Protein AF-V5SII0-F1 (afdb_monomer)

Radius of gyration: 30.41 Å; Cα contacts (8 Å, |Δi|>4): 209; chains: 1; bounding box: 88×40×72 Å

Nearest PDB structures (foldseek):
  6zqd-assembly1_UN  TM=1.583E-01  e=2.013E+00  Saccharomyces cerevisiae S288C

Solvent-accessible surface area (backbone atoms only — not comparable to full-atom values): 14325 Å² total; per-residue (Å²): 113,70,70,56,49,47,65,71,51,47,49,57,52,50,51,52,52,53,49,52,54,49,53,51,52,36,46,76,72,73,40,60,66,68,58,57,49,51,56,50,59,75,71,45,93,47,74,66,55,56,51,53,52,51,52,53,52,52,49,52,50,51,51,51,51,49,54,55,42,67,74,36,65,72,57,39,51,71,78,67,51,70,80,70,80,90,80,76,94,77,82,88,88,75,73,79,48,74,75,31,45,53,49,58,51,47,48,70,78,32,84,66,35,87,44,88,68,42,44,58,51,48,48,50,52,57,38,50,36,25,38,72,58,71,36,64,42,25,22,30,71,68,56,99,69,67,76,46,50,42,104,81,70,48,71,55,78,71,77,64,41,78,56,60,33,74,53,42,75,53,40,40,75,58,60,31,61,71,50,88,48,76,70,37,66,74,41,57,37,35,49,47,51,92,88,66,83,62,78,37,29,19,81,45,18,24,24,48,60,44,61,74,70,54,87,64,79,84,46,78,81,79,66,92,63,92,66,62,75,71,47,68,54,55,66,64,70,70,77,117

Mean predicted aligned error: 18.76 Å

Secondary structure (DSSP, 8-state):
-HHHHIIIIIHHHHHHHHHHHHHHHHHHTT--HHHHHHHHHHH--SHHHHHHHHHHHHHHHHHHHHHHHHT-HHHHHHHS------------S-SSS--EEHHHHHHHH-TTTTSTTHHHHHHHHHHHHHHTTSS-EEEEEP-TT---B-TTS-B--PPPEEPPTTGGGSEEE--GGG---TTGGGS-SEEE-TTS-PPPEEEEEE-HHHHHHS--TTS------TTTTTTTTTTTSS--

Structure (mmCIF, N/CA/C/O backbone):
data_AF-V5SII0-F1
#
_entry.id   AF-V5SII0-F1
#
loop_
_atom_site.group_PDB
_atom_site.id
_atom_site.type_symbol
_atom_site.label_atom_id
_atom_site.label_alt_id
_atom_site.label_comp_id
_atom_site.label_asym_id
_atom_site.label_entity_id
_atom_site.label_seq_id
_atom_site.pdbx_PDB_ins_code
_atom_site.Cartn_x
_atom_site.Cartn_y
_atom_site.Cartn_z
_atom_site.occupancy
_atom_site.B_iso_or_equiv
_atom_site.auth_seq_id
_atom_site.auth_comp_id
_atom_site.auth_asym_id
_atom_site.auth_atom_id
_atom_site.pdbx_PDB_model_num
ATOM 1 N N . MET A 1 1 ? 5.786 -13.891 -28.045 1.00 47.75 1 MET A N 1
ATOM 2 C CA . MET A 1 1 ? 6.028 -13.014 -29.216 1.00 47.75 1 MET A CA 1
ATOM 3 C C . MET A 1 1 ? 6.965 -11.839 -28.921 1.00 47.75 1 MET A C 1
ATOM 5 O O . MET A 1 1 ? 7.842 -11.590 -29.733 1.00 47.75 1 MET A O 1
ATOM 9 N N . LEU A 1 2 ? 6.878 -11.178 -27.757 1.00 44.62 2 LEU A N 1
ATOM 10 C CA . LEU A 1 2 ? 7.735 -10.028 -27.400 1.00 44.62 2 LEU A CA 1
ATOM 11 C C . LEU A 1 2 ? 9.254 -10.312 -27.453 1.00 44.62 2 LEU A C 1
ATOM 13 O O . LEU A 1 2 ? 10.026 -9.495 -27.942 1.00 44.62 2 LEU A O 1
ATOM 17 N N . LYS A 1 3 ? 9.685 -11.503 -27.018 1.00 40.97 3 LYS A N 1
ATOM 18 C CA . LYS A 1 3 ? 11.103 -11.911 -27.022 1.00 40.97 3 LYS A CA 1
ATOM 19 C C . LYS A 1 3 ? 11.687 -12.034 -28.440 1.00 40.97 3 LYS A C 1
ATOM 21 O O . LYS A 1 3 ? 12.828 -11.662 -28.671 1.00 40.97 3 LYS A O 1
ATOM 26 N N . VAL A 1 4 ? 10.865 -12.473 -29.398 1.00 48.03 4 VAL A N 1
ATOM 27 C CA . VAL A 1 4 ? 11.243 -12.611 -30.815 1.00 48.03 4 VAL A CA 1
ATOM 28 C C . VAL A 1 4 ? 11.365 -11.233 -31.475 1.00 48.03 4 VAL A C 1
ATOM 30 O O . VAL A 1 4 ? 12.311 -10.991 -32.212 1.00 48.03 4 VAL A O 1
ATOM 33 N N . ALA A 1 5 ? 10.474 -10.291 -31.154 1.00 46.47 5 ALA A N 1
ATOM 34 C CA . ALA A 1 5 ? 10.563 -8.923 -31.670 1.00 46.47 5 ALA A CA 1
ATOM 35 C C . ALA A 1 5 ? 11.832 -8.194 -31.183 1.00 46.47 5 ALA A C 1
ATOM 37 O O . ALA A 1 5 ? 12.512 -7.532 -31.965 1.00 46.47 5 ALA A O 1
ATOM 38 N N . VAL A 1 6 ? 12.201 -8.361 -29.909 1.00 50.53 6 VAL A N 1
ATOM 39 C CA . VAL A 1 6 ? 13.422 -7.755 -29.348 1.00 50.53 6 VAL A CA 1
ATOM 40 C C . VAL A 1 6 ? 14.686 -8.359 -29.969 1.00 50.53 6 VAL A C 1
ATOM 42 O O . VAL A 1 6 ? 15.606 -7.625 -30.328 1.0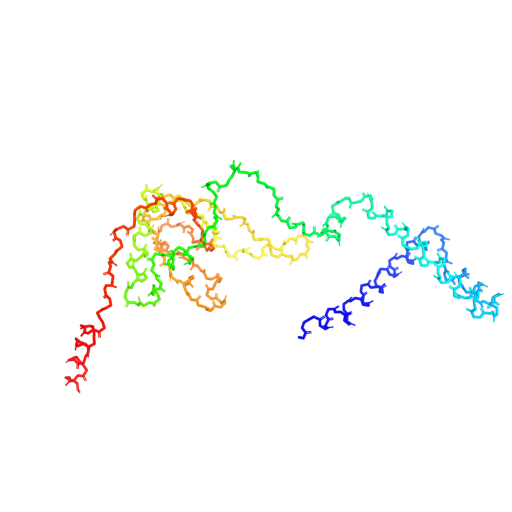0 50.53 6 VAL A O 1
ATOM 45 N N . ASP A 1 7 ? 14.734 -9.681 -30.140 1.00 46.44 7 ASP A N 1
ATOM 46 C CA . ASP A 1 7 ? 15.939 -10.344 -30.640 1.00 46.44 7 ASP A CA 1
ATOM 47 C C . ASP A 1 7 ? 16.164 -10.154 -32.147 1.00 46.44 7 ASP A C 1
ATOM 49 O O . ASP A 1 7 ? 17.312 -9.998 -32.562 1.00 46.44 7 ASP A O 1
ATOM 53 N N . TYR A 1 8 ? 15.099 -10.113 -32.956 1.00 48.34 8 TYR A N 1
ATOM 54 C CA . TYR A 1 8 ? 15.218 -10.059 -34.419 1.00 48.34 8 TYR A CA 1
ATOM 55 C C . TYR A 1 8 ? 15.075 -8.659 -35.023 1.00 48.34 8 TYR A C 1
ATOM 57 O O . TYR A 1 8 ? 15.553 -8.442 -36.132 1.00 48.34 8 TYR A O 1
ATOM 65 N N . VAL A 1 9 ? 14.455 -7.704 -34.321 1.00 52.91 9 VAL A N 1
ATOM 66 C CA . VAL A 1 9 ? 14.240 -6.343 -34.849 1.00 52.91 9 VAL A CA 1
ATOM 67 C C . VAL A 1 9 ? 15.091 -5.324 -34.102 1.00 52.91 9 VAL A C 1
ATOM 69 O O . VAL A 1 9 ? 15.776 -4.515 -34.721 1.00 52.91 9 VAL A O 1
ATOM 72 N N . LEU A 1 10 ? 15.121 -5.380 -32.770 1.00 51.16 10 LEU A N 1
ATOM 73 C CA . LEU A 1 10 ? 15.761 -4.327 -31.980 1.00 51.16 10 LEU A CA 1
ATOM 74 C C . LEU A 1 10 ? 17.295 -4.410 -32.006 1.00 51.16 10 LEU A C 1
ATOM 76 O O . LEU A 1 10 ? 17.970 -3.396 -32.171 1.00 51.16 10 LEU A O 1
ATOM 80 N N . LYS A 1 11 ? 17.861 -5.616 -31.893 1.00 50.69 11 LYS A N 1
ATOM 81 C CA . LYS A 1 11 ? 19.319 -5.837 -31.932 1.00 50.69 11 LYS A CA 1
ATOM 82 C C . LYS A 1 11 ? 20.000 -5.353 -33.224 1.00 50.69 11 LYS A C 1
ATOM 84 O O . LYS A 1 11 ? 21.002 -4.646 -33.104 1.00 50.69 11 LYS A O 1
ATOM 89 N N . PRO A 1 12 ? 19.506 -5.668 -34.438 1.00 55.41 12 PRO A N 1
ATOM 90 C CA . PRO A 1 12 ? 20.131 -5.166 -35.661 1.00 55.41 12 PRO A CA 1
ATOM 91 C C . PRO A 1 12 ? 19.989 -3.647 -35.811 1.00 55.41 12 PRO A C 1
ATOM 93 O O . PRO A 1 12 ? 20.943 -3.001 -36.234 1.00 55.41 12 PRO A O 1
ATOM 96 N N . ILE A 1 13 ? 18.863 -3.055 -35.389 1.00 59.84 13 ILE A N 1
ATOM 97 C CA . ILE A 1 13 ? 18.676 -1.594 -35.402 1.00 59.84 13 ILE A CA 1
ATOM 98 C C . ILE A 1 13 ? 19.699 -0.907 -34.491 1.00 59.84 13 ILE A C 1
ATOM 100 O O . ILE A 1 13 ? 20.352 0.049 -34.906 1.00 59.84 13 ILE A O 1
ATOM 104 N N . ILE A 1 14 ? 19.905 -1.430 -33.278 1.00 63.31 14 ILE A N 1
ATOM 105 C CA . ILE A 1 14 ? 20.935 -0.923 -32.361 1.00 63.31 14 ILE A CA 1
ATOM 106 C C . ILE A 1 14 ? 22.328 -1.056 -32.992 1.00 63.31 14 ILE A C 1
ATOM 108 O O . ILE A 1 14 ? 23.114 -0.112 -32.931 1.00 63.31 14 ILE A O 1
ATOM 112 N N . GLY A 1 15 ? 22.626 -2.182 -33.648 1.00 64.00 15 GLY A N 1
ATOM 113 C CA . GLY A 1 15 ? 23.892 -2.386 -34.358 1.00 64.00 15 GLY A CA 1
ATOM 114 C C . GLY A 1 15 ? 24.141 -1.351 -35.461 1.00 64.00 15 GLY A C 1
ATOM 115 O O . GLY A 1 15 ? 25.237 -0.798 -35.546 1.00 64.00 15 GLY A O 1
ATOM 116 N N . VAL A 1 16 ? 23.116 -1.028 -36.255 1.00 66.31 16 VAL A N 1
ATOM 117 C CA . VAL A 1 16 ? 23.193 0.003 -37.304 1.00 66.31 16 VAL A CA 1
ATOM 118 C C . VAL A 1 16 ? 23.424 1.387 -36.699 1.00 66.31 16 VAL A C 1
ATOM 120 O O . VAL A 1 16 ? 24.302 2.110 -37.163 1.00 66.31 16 VAL A O 1
ATOM 123 N N . ILE A 1 17 ? 22.695 1.746 -35.639 1.00 65.31 17 ILE A N 1
ATOM 124 C CA . ILE A 1 17 ? 22.842 3.047 -34.969 1.00 65.31 17 ILE A CA 1
ATOM 125 C C . ILE A 1 17 ? 24.254 3.201 -34.393 1.00 65.31 17 ILE A C 1
ATOM 127 O O . ILE A 1 17 ? 24.907 4.219 -34.619 1.00 65.31 17 ILE A O 1
ATOM 131 N N . VAL A 1 18 ? 24.763 2.176 -33.704 1.00 70.88 18 VAL A N 1
ATOM 132 C CA . VAL A 1 18 ? 26.126 2.181 -33.151 1.00 70.88 18 VAL A CA 1
ATOM 133 C C . VAL A 1 18 ? 27.172 2.281 -34.266 1.00 70.88 18 VAL A C 1
ATOM 135 O O . VAL A 1 18 ? 28.115 3.061 -34.141 1.00 70.88 18 VAL A O 1
ATOM 138 N N . GLY A 1 19 ? 26.987 1.558 -35.375 1.00 68.19 19 GLY A N 1
ATOM 139 C CA . GLY A 1 19 ? 27.867 1.637 -36.542 1.00 68.19 19 GLY A CA 1
ATOM 140 C C . GLY A 1 19 ? 27.898 3.032 -37.174 1.00 68.19 19 GLY A C 1
ATOM 141 O O . GLY A 1 19 ? 28.972 3.550 -37.466 1.00 68.19 19 GLY A O 1
ATOM 142 N N . GLN A 1 20 ? 26.741 3.683 -37.318 1.00 69.25 20 GLN A N 1
ATOM 143 C CA . GLN A 1 20 ? 26.648 5.044 -37.860 1.00 69.25 20 GLN A CA 1
ATOM 144 C C . GLN A 1 20 ? 27.299 6.082 -36.937 1.00 69.25 20 GLN A C 1
ATOM 146 O O . GLN A 1 20 ? 28.034 6.949 -37.409 1.00 69.25 20 GLN A O 1
ATOM 151 N N . ILE A 1 21 ? 27.095 5.969 -35.620 1.00 70.38 21 ILE A N 1
ATOM 152 C CA . ILE A 1 21 ? 27.747 6.842 -34.632 1.00 70.38 21 ILE A CA 1
ATOM 153 C C . ILE A 1 21 ? 29.269 6.664 -34.681 1.00 70.38 21 ILE A C 1
ATOM 155 O O . ILE A 1 21 ? 30.007 7.647 -34.648 1.00 70.38 21 ILE A O 1
ATOM 159 N N . PHE A 1 22 ? 29.749 5.424 -34.802 1.00 74.81 22 PHE A N 1
ATOM 160 C CA . PHE A 1 22 ? 31.175 5.140 -34.930 1.00 74.81 22 PHE A CA 1
ATOM 161 C C . PHE A 1 22 ? 31.773 5.773 -36.194 1.00 74.81 22 PHE A C 1
ATOM 163 O O . PHE A 1 22 ? 32.758 6.503 -36.097 1.00 74.81 22 PHE A O 1
ATOM 170 N N . LEU A 1 23 ? 31.143 5.583 -37.359 1.00 69.81 23 LEU A N 1
ATOM 171 C CA . LEU A 1 23 ? 31.593 6.197 -38.614 1.00 69.81 23 LEU A CA 1
ATOM 172 C C . LEU A 1 23 ? 31.598 7.730 -38.535 1.00 69.81 23 LEU A C 1
ATOM 174 O O . LEU A 1 23 ? 32.548 8.371 -38.985 1.00 69.81 23 LEU A O 1
ATOM 178 N N . ALA A 1 24 ? 30.582 8.329 -37.909 1.00 69.00 24 ALA A N 1
ATOM 179 C CA . ALA A 1 24 ? 30.525 9.772 -37.691 1.00 69.00 24 ALA A CA 1
ATOM 180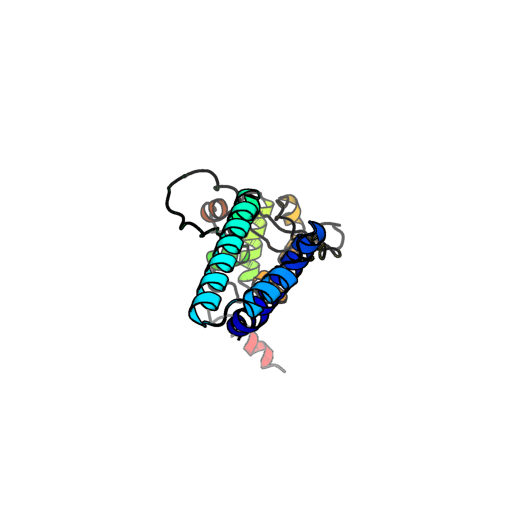 C C . ALA A 1 24 ? 31.680 10.275 -36.804 1.00 69.00 24 ALA A C 1
ATOM 182 O O . ALA A 1 24 ? 32.290 11.302 -37.108 1.00 69.00 24 ALA A O 1
ATOM 183 N N . LEU A 1 25 ? 32.030 9.535 -35.746 1.00 68.50 25 LEU A N 1
ATOM 184 C CA . LEU A 1 25 ? 33.166 9.854 -34.874 1.00 68.50 25 LEU A CA 1
ATOM 185 C C . LEU A 1 25 ? 34.511 9.735 -35.599 1.00 68.50 25 LEU A C 1
ATOM 187 O O . LEU A 1 25 ? 35.375 10.597 -35.419 1.00 68.50 25 LEU A O 1
ATOM 191 N N . CYS A 1 26 ? 34.687 8.709 -36.436 1.00 69.88 26 CYS A N 1
ATOM 192 C CA . CYS A 1 26 ? 35.882 8.555 -37.267 1.00 69.88 26 CYS A CA 1
ATOM 193 C C . CYS A 1 26 ? 36.043 9.750 -38.215 1.00 69.88 26 CYS A C 1
ATOM 195 O O . CYS A 1 26 ? 37.094 10.396 -38.212 1.00 69.88 26 CYS A O 1
ATOM 197 N N . ARG A 1 27 ? 34.971 10.115 -38.933 1.00 72.00 27 ARG A N 1
ATOM 198 C CA . ARG A 1 27 ? 34.963 11.260 -39.858 1.00 72.00 27 ARG A CA 1
ATOM 199 C C . ARG A 1 27 ? 35.258 12.577 -39.148 1.00 72.00 27 ARG A C 1
ATOM 201 O O . ARG A 1 27 ? 36.033 13.380 -39.659 1.00 72.00 27 ARG A O 1
ATOM 208 N N . TRP A 1 28 ? 34.703 12.784 -37.953 1.00 71.19 28 TRP A N 1
ATOM 209 C CA . TRP A 1 28 ? 34.974 13.979 -37.146 1.00 71.19 28 TRP A CA 1
ATOM 210 C C . TRP A 1 28 ? 36.450 14.103 -36.738 1.00 71.19 28 TRP A C 1
ATOM 212 O O . TRP A 1 28 ? 36.982 15.207 -36.648 1.00 71.19 28 TRP A O 1
ATOM 222 N N . LYS A 1 29 ? 37.144 12.976 -36.543 1.00 72.88 29 LYS A N 1
ATOM 223 C CA . LYS A 1 29 ? 38.592 12.930 -36.287 1.00 72.88 29 LYS A CA 1
ATOM 224 C C . LYS A 1 29 ? 39.448 12.980 -37.559 1.00 72.88 29 LYS A C 1
ATOM 226 O O . LYS A 1 29 ? 40.662 12.830 -37.465 1.00 72.88 29 LYS A O 1
ATOM 231 N N . GLY A 1 30 ? 38.835 13.200 -38.723 1.00 74.12 30 GLY A N 1
ATOM 232 C CA . GLY A 1 30 ? 39.513 13.241 -40.019 1.00 74.12 30 GLY A CA 1
ATOM 233 C C . GLY A 1 30 ? 39.902 11.865 -40.562 1.00 74.12 30 GLY A C 1
ATOM 234 O O . GLY A 1 30 ? 40.613 11.789 -41.559 1.00 74.12 30 GLY A O 1
ATOM 235 N N . TRP A 1 31 ? 39.448 10.777 -39.933 1.00 66.50 31 TRP A N 1
ATOM 236 C CA . TRP A 1 31 ? 39.717 9.414 -40.377 1.00 66.50 31 TRP A CA 1
ATOM 237 C C . TRP A 1 31 ? 38.542 8.894 -41.212 1.00 66.50 31 TRP A C 1
ATOM 239 O O . TRP A 1 31 ? 37.402 8.894 -40.751 1.00 66.50 31 TRP A O 1
ATOM 249 N N . GLN A 1 32 ? 38.812 8.461 -42.445 1.00 75.56 32 GLN A N 1
ATOM 250 C CA . GLN A 1 32 ? 37.802 7.960 -43.386 1.00 75.56 32 GLN A CA 1
ATOM 251 C C . GLN A 1 32 ? 37.949 6.439 -43.552 1.00 75.56 32 GLN A C 1
ATOM 253 O O . GLN A 1 32 ? 38.606 5.979 -44.490 1.00 75.56 32 GLN A O 1
ATOM 258 N N . PRO A 1 33 ? 37.397 5.637 -42.623 1.00 65.12 33 PRO A N 1
ATOM 259 C CA . PRO A 1 33 ? 37.570 4.186 -42.626 1.00 65.12 33 PRO A CA 1
ATOM 260 C C . PRO A 1 33 ? 37.015 3.530 -43.895 1.00 65.12 33 PRO A C 1
ATOM 262 O O . PRO A 1 33 ? 37.504 2.476 -44.287 1.00 65.12 33 PRO A O 1
ATOM 265 N N . GLU A 1 34 ? 36.047 4.151 -44.574 1.00 65.31 34 GLU A N 1
ATOM 266 C CA . GLU A 1 34 ? 35.481 3.646 -45.827 1.00 65.31 34 GLU A CA 1
ATOM 267 C C . GLU A 1 34 ? 36.476 3.717 -46.992 1.00 65.31 34 GLU A C 1
ATOM 269 O O . GLU A 1 34 ? 36.499 2.813 -47.825 1.00 65.31 34 GLU A O 1
ATOM 274 N N . GLN A 1 35 ? 37.327 4.749 -47.034 1.00 67.88 35 GLN A N 1
ATOM 275 C CA . GLN A 1 35 ? 38.377 4.868 -48.051 1.00 67.88 35 GLN A CA 1
ATOM 276 C C . GLN A 1 35 ? 39.481 3.838 -47.819 1.00 67.88 35 GLN A C 1
ATOM 278 O O . GLN A 1 35 ? 39.854 3.126 -48.744 1.00 67.88 35 GLN A O 1
ATOM 283 N N . VAL A 1 36 ? 39.923 3.691 -46.567 1.00 65.31 36 VAL A N 1
ATOM 284 C CA . VAL A 1 36 ? 40.934 2.695 -46.177 1.00 65.31 36 VAL A CA 1
ATOM 285 C C . VAL A 1 36 ? 40.435 1.273 -46.445 1.00 65.31 36 VAL A C 1
ATOM 287 O O . VAL A 1 36 ? 41.181 0.438 -46.948 1.00 65.31 36 VAL A O 1
ATOM 290 N N . LEU A 1 37 ? 39.162 0.991 -46.151 1.00 63.34 37 LEU A N 1
ATOM 291 C CA . LEU A 1 37 ? 38.555 -0.311 -46.419 1.00 63.34 37 LEU A CA 1
ATOM 292 C C . LEU A 1 37 ? 38.389 -0.564 -47.923 1.00 63.34 37 LEU A C 1
ATOM 294 O O . LEU A 1 37 ? 38.647 -1.675 -48.376 1.00 63.34 37 LEU A O 1
ATOM 298 N N . GLY A 1 38 ? 37.993 0.450 -48.699 1.00 65.00 38 GLY A N 1
ATOM 299 C CA . GLY A 1 38 ? 37.899 0.360 -50.158 1.00 65.00 38 GLY A CA 1
ATOM 300 C C . GLY A 1 38 ? 39.254 0.093 -50.818 1.00 65.00 38 GLY A C 1
ATOM 301 O O . GLY A 1 38 ? 39.358 -0.770 -51.685 1.00 65.00 38 GLY A O 1
ATOM 302 N N . GLU A 1 39 ? 40.305 0.764 -50.353 1.00 66.12 39 GLU A N 1
ATOM 303 C CA . GLU A 1 39 ? 41.674 0.591 -50.843 1.00 66.12 39 GLU A CA 1
ATOM 304 C C . GLU A 1 39 ? 42.253 -0.785 -50.455 1.00 66.12 39 GLU A C 1
ATOM 306 O O . GLU A 1 39 ? 42.884 -1.450 -51.280 1.00 66.12 39 GLU A O 1
ATOM 311 N N . LEU A 1 40 ? 41.949 -1.289 -49.248 1.00 59.59 40 LEU A N 1
ATOM 312 C CA . LEU A 1 40 ? 42.303 -2.654 -48.828 1.00 59.59 40 LEU A CA 1
ATOM 313 C C . LEU A 1 40 ? 41.543 -3.745 -49.599 1.00 59.59 40 LEU A C 1
ATOM 315 O O . LEU A 1 40 ? 42.116 -4.786 -49.923 1.00 59.59 40 LEU A O 1
ATOM 319 N N . LEU A 1 41 ? 40.257 -3.538 -49.891 1.00 60.94 41 LEU A N 1
ATOM 320 C CA . LEU A 1 41 ? 39.445 -4.495 -50.653 1.00 60.94 41 LEU A CA 1
ATOM 321 C C . LEU A 1 41 ? 39.885 -4.577 -52.118 1.00 60.94 41 LEU A C 1
ATOM 323 O O . LEU A 1 41 ? 39.823 -5.648 -52.711 1.00 60.94 41 LEU A O 1
ATOM 327 N N . MET A 1 42 ? 40.364 -3.473 -52.696 1.00 66.44 42 MET A N 1
ATOM 328 C CA . MET A 1 42 ? 40.898 -3.469 -54.061 1.00 66.44 42 MET A CA 1
ATOM 329 C C . MET A 1 42 ? 42.311 -4.059 -54.170 1.00 66.44 42 MET A C 1
ATOM 331 O O . MET A 1 42 ? 42.705 -4.490 -55.251 1.00 66.44 42 MET A O 1
ATOM 335 N N . THR A 1 43 ? 43.070 -4.112 -53.072 1.00 66.56 43 THR A N 1
ATOM 336 C CA . THR A 1 43 ? 44.451 -4.630 -53.045 1.00 66.56 43 THR A CA 1
ATOM 337 C C . THR A 1 43 ? 44.576 -6.067 -52.528 1.00 66.56 43 THR A C 1
ATOM 339 O O . THR A 1 43 ? 45.633 -6.673 -52.697 1.00 66.56 43 THR A O 1
ATOM 342 N N . SER A 1 44 ? 43.520 -6.650 -51.945 1.00 57.81 44 SER A N 1
ATOM 343 C CA . SER A 1 44 ? 43.535 -8.018 -51.401 1.00 57.81 44 SER A CA 1
ATOM 344 C C . SER A 1 44 ? 42.649 -8.983 -52.213 1.00 57.81 44 SER A C 1
ATOM 346 O O . SER A 1 44 ? 41.435 -9.021 -52.033 1.00 57.81 44 SER A O 1
ATOM 348 N N . PRO A 1 45 ? 43.224 -9.805 -53.114 1.00 57.75 45 PRO A N 1
ATOM 349 C CA . PRO A 1 45 ? 42.436 -10.684 -53.981 1.00 57.75 45 PRO A CA 1
ATOM 350 C C . PRO A 1 45 ? 42.041 -12.022 -53.332 1.00 57.75 45 PRO A C 1
ATOM 352 O O . PRO A 1 45 ? 41.295 -12.785 -53.944 1.00 57.75 45 PRO A O 1
ATOM 355 N N . SER A 1 46 ? 42.531 -12.351 -52.127 1.00 68.56 46 SER A N 1
ATOM 356 C CA . SER A 1 46 ? 42.243 -13.640 -51.485 1.00 68.56 46 SER A CA 1
ATOM 357 C C . SER A 1 46 ? 41.151 -13.527 -50.403 1.00 68.56 46 SER A C 1
ATOM 359 O O . SER A 1 46 ? 41.229 -12.658 -49.530 1.00 68.56 46 SER A O 1
ATOM 361 N N . PRO A 1 47 ? 40.145 -14.425 -50.398 1.00 63.78 47 PRO A N 1
ATOM 362 C CA . PRO A 1 47 ? 39.087 -14.460 -49.378 1.00 63.78 47 PRO A CA 1
ATOM 363 C C . PRO A 1 47 ? 39.617 -14.543 -47.937 1.00 63.78 47 PRO A C 1
ATOM 365 O O . PRO A 1 47 ? 39.018 -14.000 -47.010 1.00 63.78 47 PRO A O 1
ATOM 368 N N . GLU A 1 48 ? 40.772 -15.183 -47.756 1.00 68.19 48 GLU A N 1
ATOM 369 C CA . GLU A 1 48 ? 41.451 -15.332 -46.467 1.00 68.19 48 GLU A CA 1
ATOM 370 C C . GLU A 1 48 ? 41.969 -13.991 -45.929 1.00 68.19 48 GLU A C 1
ATOM 372 O O . GLU A 1 48 ? 41.832 -13.708 -44.738 1.00 68.19 48 GLU A O 1
ATOM 377 N N . ALA A 1 49 ? 42.496 -13.120 -46.798 1.00 63.47 49 ALA A N 1
ATOM 378 C CA . ALA A 1 49 ? 42.967 -11.796 -46.399 1.00 63.47 49 ALA A CA 1
ATOM 379 C C . ALA A 1 49 ? 41.803 -10.908 -45.935 1.00 63.47 49 ALA A C 1
ATOM 381 O O . ALA A 1 49 ? 41.896 -10.264 -44.889 1.00 63.47 49 ALA A O 1
ATOM 382 N N . VAL A 1 50 ? 40.674 -10.942 -46.651 1.00 63.56 50 VAL A N 1
ATOM 383 C CA . VAL A 1 50 ? 39.447 -10.220 -46.271 1.00 63.56 50 VAL A CA 1
ATOM 384 C C . VAL A 1 50 ? 38.946 -10.675 -44.899 1.00 63.56 50 VAL A C 1
ATOM 386 O O . VAL A 1 50 ? 38.569 -9.850 -44.063 1.00 63.56 50 VAL A O 1
ATOM 389 N N . GLN A 1 51 ? 38.997 -11.980 -44.625 1.00 68.75 51 GLN A N 1
ATOM 390 C CA . GLN A 1 51 ? 38.588 -12.527 -43.337 1.00 68.75 51 GLN A CA 1
ATOM 391 C C . GLN A 1 51 ? 39.516 -12.077 -42.198 1.00 68.75 51 GLN A C 1
ATOM 393 O O . GLN A 1 51 ? 39.033 -11.690 -41.134 1.00 68.75 51 GLN A O 1
ATOM 398 N N . VAL A 1 52 ? 40.833 -12.052 -42.419 1.00 71.69 52 VAL A N 1
ATOM 399 C CA . VAL A 1 52 ? 41.809 -11.543 -41.437 1.00 71.69 52 VAL A CA 1
ATOM 400 C C . VAL A 1 52 ? 41.582 -10.058 -41.140 1.00 71.69 52 VAL A C 1
ATOM 402 O O . VAL A 1 52 ? 41.579 -9.659 -39.974 1.00 71.69 52 VAL A O 1
ATOM 405 N N . ILE A 1 53 ? 41.322 -9.244 -42.166 1.00 69.12 53 ILE A N 1
ATOM 406 C CA . ILE A 1 53 ? 41.018 -7.812 -42.012 1.00 69.12 53 ILE A CA 1
ATOM 407 C C . ILE A 1 53 ? 39.739 -7.619 -41.189 1.00 69.12 53 ILE A C 1
ATOM 409 O O . ILE A 1 53 ? 39.700 -6.790 -40.278 1.00 69.12 53 ILE A O 1
ATOM 413 N N . TYR A 1 54 ? 38.705 -8.419 -41.457 1.00 68.19 54 TYR A N 1
ATOM 414 C CA . TYR A 1 54 ? 37.453 -8.370 -40.706 1.00 68.19 54 TYR A CA 1
ATOM 415 C C . TYR A 1 54 ? 37.649 -8.714 -39.221 1.00 68.19 54 TYR A C 1
ATOM 417 O O . TYR A 1 54 ? 37.129 -8.016 -38.344 1.00 68.19 54 TYR A O 1
ATOM 425 N N . TRP A 1 55 ? 38.442 -9.748 -38.920 1.00 71.94 55 TRP A N 1
ATOM 426 C CA . TRP A 1 55 ? 38.798 -10.104 -37.544 1.00 71.94 55 TRP A CA 1
ATOM 427 C C . TRP A 1 55 ? 39.592 -8.995 -36.849 1.00 71.94 55 TRP A C 1
ATOM 429 O O . TRP A 1 55 ? 39.291 -8.662 -35.702 1.00 71.94 55 TRP A O 1
ATOM 439 N N . ALA A 1 56 ? 40.553 -8.380 -37.543 1.00 72.31 56 ALA A N 1
ATOM 440 C CA . ALA A 1 56 ? 41.351 -7.281 -37.004 1.00 72.31 56 ALA A CA 1
ATOM 441 C C . ALA A 1 56 ? 40.487 -6.052 -36.664 1.00 72.31 56 ALA A C 1
ATOM 443 O O . ALA A 1 56 ? 40.604 -5.492 -35.572 1.00 72.31 56 ALA A O 1
ATOM 444 N N . LEU A 1 57 ? 39.563 -5.672 -37.553 1.00 72.12 57 LEU A N 1
ATOM 445 C CA . LEU A 1 57 ? 38.622 -4.571 -37.316 1.00 72.12 57 LEU A CA 1
ATOM 446 C C . LEU A 1 57 ? 37.645 -4.882 -36.175 1.00 72.12 57 LEU A C 1
ATOM 448 O O . LEU A 1 57 ? 37.389 -4.024 -35.329 1.00 72.12 57 LEU A O 1
ATOM 452 N N . SER A 1 58 ? 37.146 -6.117 -36.106 1.00 71.94 58 SER A N 1
ATOM 453 C CA . SER A 1 58 ? 36.259 -6.569 -35.027 1.00 71.94 58 SER A CA 1
ATOM 454 C C . SER A 1 58 ? 36.956 -6.530 -33.665 1.00 71.94 58 SER A C 1
ATOM 456 O O . SER A 1 58 ? 36.366 -6.092 -32.675 1.00 71.94 58 SER A O 1
ATOM 458 N N . LEU A 1 59 ? 38.232 -6.925 -33.613 1.00 75.06 59 LEU A N 1
ATOM 459 C CA . LEU A 1 59 ? 39.051 -6.856 -32.405 1.00 75.06 59 LEU A CA 1
ATOM 460 C C . LEU A 1 59 ? 39.268 -5.402 -31.963 1.00 75.06 59 LEU A C 1
ATOM 462 O O . LEU A 1 59 ? 39.064 -5.080 -30.794 1.00 75.06 59 LEU A O 1
ATOM 466 N N . LEU A 1 60 ? 39.626 -4.507 -32.890 1.00 73.75 60 LEU A N 1
ATOM 467 C CA . LEU A 1 60 ? 39.811 -3.082 -32.596 1.00 73.75 60 LEU A CA 1
ATOM 468 C C . LEU A 1 60 ? 38.523 -2.431 -32.074 1.00 73.75 60 LEU A C 1
ATOM 470 O O . LEU A 1 60 ? 38.563 -1.685 -31.094 1.00 73.75 60 LEU A O 1
ATOM 474 N N . MET A 1 61 ? 37.374 -2.771 -32.664 1.00 75.44 61 MET A N 1
ATOM 475 C CA . MET A 1 61 ? 36.060 -2.347 -32.176 1.00 75.44 61 MET A CA 1
ATOM 476 C C . MET A 1 61 ? 35.785 -2.857 -30.759 1.00 75.44 61 MET A C 1
ATOM 478 O O . MET A 1 61 ? 35.375 -2.080 -29.897 1.00 75.44 61 MET A O 1
ATOM 482 N N . ALA A 1 62 ? 36.056 -4.134 -30.483 1.00 73.25 62 ALA A N 1
ATOM 483 C CA . ALA A 1 62 ? 35.865 -4.713 -29.155 1.00 73.25 62 ALA A CA 1
ATOM 484 C C . ALA A 1 62 ? 36.739 -4.024 -28.092 1.00 73.25 62 ALA A C 1
ATOM 486 O O . ALA A 1 62 ? 36.252 -3.714 -27.002 1.00 73.25 62 ALA A O 1
ATOM 487 N N . ILE A 1 63 ? 38.000 -3.717 -28.419 1.00 75.06 63 ILE A N 1
ATOM 488 C CA . ILE A 1 63 ? 38.916 -2.976 -27.539 1.00 75.06 63 ILE A CA 1
ATOM 489 C C . ILE A 1 63 ? 38.405 -1.549 -27.304 1.00 75.06 63 ILE A C 1
ATOM 491 O O . ILE A 1 63 ? 38.392 -1.086 -26.162 1.00 75.06 63 ILE A O 1
ATOM 495 N N . GLY A 1 64 ? 37.935 -0.863 -28.350 1.00 74.00 64 GLY A N 1
ATOM 496 C CA . GLY A 1 64 ? 37.358 0.480 -28.247 1.00 74.00 64 GLY A CA 1
ATOM 497 C C . GLY A 1 64 ? 36.115 0.522 -27.355 1.00 74.00 64 GLY A C 1
ATOM 498 O O . GLY A 1 64 ? 36.024 1.361 -26.456 1.00 74.00 64 GLY A O 1
ATOM 499 N N . VAL A 1 65 ? 35.195 -0.431 -27.534 1.00 73.25 65 VAL A N 1
ATOM 500 C CA . VAL A 1 65 ? 34.003 -0.579 -26.684 1.00 73.25 65 VAL A CA 1
ATOM 501 C C . VAL A 1 65 ? 34.404 -0.888 -25.242 1.00 73.25 65 VAL A C 1
ATOM 503 O O . VAL A 1 65 ? 33.886 -0.266 -24.316 1.00 73.25 65 VAL A O 1
ATOM 506 N N . TRP A 1 66 ? 35.363 -1.789 -25.025 1.00 69.44 66 TRP A N 1
ATOM 507 C CA . TRP A 1 66 ? 35.855 -2.112 -23.685 1.00 69.44 66 TRP A CA 1
ATOM 508 C C . TRP A 1 66 ? 36.481 -0.899 -22.984 1.00 69.44 66 TRP A C 1
ATOM 510 O O . TRP A 1 66 ? 36.153 -0.617 -21.829 1.00 69.44 66 TRP A O 1
ATOM 520 N N . ALA A 1 67 ? 37.333 -0.141 -23.679 1.00 71.06 67 ALA A N 1
ATOM 521 C CA . ALA A 1 67 ? 37.950 1.075 -23.157 1.00 71.06 67 ALA A CA 1
ATOM 522 C C . ALA A 1 67 ? 36.896 2.147 -22.823 1.00 71.06 67 ALA A C 1
ATOM 524 O O . ALA A 1 67 ? 36.933 2.736 -21.739 1.00 71.06 67 ALA A O 1
ATOM 525 N N . PHE A 1 68 ? 35.904 2.340 -23.695 1.00 68.25 68 PHE A N 1
ATOM 526 C CA . PHE A 1 68 ? 34.794 3.267 -23.477 1.00 68.25 68 PHE A CA 1
ATOM 527 C C . PHE A 1 68 ? 33.949 2.880 -22.252 1.00 68.25 68 PHE A C 1
ATOM 529 O O . PHE A 1 68 ? 33.713 3.706 -21.368 1.00 68.25 68 PHE A O 1
ATOM 536 N N . LEU A 1 69 ? 33.582 1.601 -22.130 1.00 59.31 69 LEU A N 1
ATOM 537 C CA . LEU A 1 69 ? 32.828 1.078 -20.986 1.00 59.31 69 LEU A CA 1
ATOM 538 C C . LEU A 1 69 ? 33.626 1.102 -19.677 1.00 59.31 69 LEU A C 1
ATOM 540 O O . LEU A 1 69 ? 33.047 1.284 -18.605 1.00 59.31 69 LEU A O 1
ATOM 544 N N . SER A 1 70 ? 34.951 0.953 -19.737 1.00 65.31 70 SER A N 1
ATOM 545 C CA . SER A 1 70 ? 35.818 1.038 -18.555 1.00 65.31 70 SER A CA 1
ATOM 546 C C . SER A 1 70 ? 35.898 2.453 -17.970 1.00 65.31 70 SER A C 1
ATOM 548 O O . SER A 1 70 ? 36.106 2.610 -16.769 1.00 65.31 70 SER A O 1
ATOM 550 N N . ARG A 1 71 ? 35.671 3.484 -18.797 1.00 64.06 71 ARG A N 1
ATOM 551 C CA . ARG A 1 71 ? 35.718 4.897 -18.396 1.00 64.06 71 ARG A CA 1
ATOM 552 C C . ARG A 1 71 ? 34.390 5.417 -17.828 1.00 64.06 71 ARG A C 1
ATOM 554 O O . ARG A 1 71 ? 34.361 6.507 -17.267 1.00 64.06 71 ARG A O 1
ATOM 561 N N . TRP A 1 72 ? 33.316 4.627 -17.922 1.00 60.50 72 TRP A N 1
ATOM 562 C CA . TRP A 1 72 ? 31.972 4.955 -17.431 1.00 60.50 72 TRP A CA 1
ATOM 563 C C . TRP A 1 72 ? 31.439 3.836 -16.512 1.00 60.50 72 TRP A C 1
ATOM 565 O O . TRP A 1 72 ? 30.616 3.016 -16.931 1.00 60.50 72 TRP A O 1
ATOM 575 N N . PRO A 1 73 ? 31.863 3.781 -15.233 1.00 56.38 73 PRO A N 1
ATOM 576 C CA . PRO A 1 73 ? 31.578 2.653 -14.337 1.00 56.38 73 PRO A CA 1
ATOM 577 C C . PRO A 1 73 ? 30.078 2.407 -14.095 1.00 56.38 73 PRO A C 1
ATOM 579 O O . PRO A 1 73 ? 29.670 1.269 -13.872 1.00 56.38 73 PRO A O 1
ATOM 582 N N . LYS A 1 74 ? 29.237 3.445 -14.218 1.00 55.25 74 LYS A N 1
ATOM 583 C CA . LYS A 1 74 ? 27.771 3.337 -14.105 1.00 55.25 74 LYS A CA 1
ATOM 584 C C . LYS A 1 74 ? 27.133 2.567 -15.275 1.00 55.25 74 LYS A C 1
ATOM 586 O O . LYS A 1 74 ? 26.203 1.800 -15.053 1.00 55.25 74 LYS A O 1
ATOM 591 N N . ILE A 1 75 ? 27.663 2.705 -16.494 1.00 54.97 75 ILE A N 1
ATOM 592 C CA . ILE A 1 75 ? 27.173 1.999 -17.696 1.00 54.97 75 ILE A CA 1
ATOM 593 C C . ILE A 1 75 ? 27.605 0.525 -17.660 1.00 54.97 75 ILE A C 1
ATOM 595 O O . ILE A 1 75 ? 26.851 -0.362 -18.058 1.00 54.97 75 ILE A O 1
ATOM 599 N N . ARG A 1 76 ? 28.786 0.240 -17.096 1.00 49.19 76 ARG A N 1
ATOM 600 C CA . ARG A 1 76 ? 29.289 -1.126 -16.889 1.00 49.19 76 ARG A CA 1
ATOM 601 C C . ARG A 1 76 ? 28.414 -1.932 -15.916 1.00 49.19 76 ARG A C 1
ATOM 603 O O . ARG A 1 76 ? 28.185 -3.114 -16.155 1.00 49.19 76 ARG A O 1
ATOM 610 N N . LEU A 1 77 ? 27.877 -1.283 -14.875 1.00 52.78 77 LEU A N 1
ATOM 611 C CA . LEU A 1 77 ? 26.905 -1.880 -13.946 1.00 52.78 77 LEU A CA 1
ATOM 612 C C . LEU A 1 77 ? 25.549 -2.172 -14.609 1.00 52.78 77 LEU A C 1
ATOM 614 O O . LEU A 1 77 ? 24.894 -3.141 -14.240 1.00 52.78 77 LEU A O 1
ATOM 618 N N . TRP A 1 78 ? 25.144 -1.358 -15.587 1.00 52.81 78 TRP A N 1
ATOM 619 C CA . TRP A 1 78 ? 23.890 -1.532 -16.323 1.00 52.81 78 TRP A CA 1
ATOM 620 C C . TRP A 1 78 ? 23.982 -2.625 -17.407 1.00 52.81 78 TRP A C 1
ATOM 622 O O . TRP A 1 78 ? 23.065 -3.430 -17.529 1.00 52.81 78 TRP A O 1
ATOM 632 N N . LEU A 1 79 ? 25.100 -2.716 -18.145 1.00 51.81 79 LEU A N 1
ATOM 633 C CA . LEU A 1 79 ? 25.277 -3.687 -19.245 1.00 51.81 79 LEU A CA 1
ATOM 634 C C . LEU A 1 79 ? 25.776 -5.071 -18.806 1.00 51.81 79 LEU A C 1
ATOM 636 O O . LEU A 1 79 ? 25.396 -6.073 -19.404 1.00 51.81 79 LEU A O 1
ATOM 640 N N . PHE A 1 80 ? 26.634 -5.140 -17.785 1.00 52.38 80 PHE A N 1
ATOM 641 C CA . PHE A 1 80 ? 27.267 -6.387 -17.325 1.00 52.38 80 PHE A CA 1
ATOM 642 C C . PHE A 1 80 ? 26.973 -6.703 -15.860 1.00 52.38 80 PHE A C 1
ATOM 644 O O . PHE A 1 80 ? 27.613 -7.575 -15.270 1.00 52.38 80 PHE A O 1
ATOM 651 N N . GLY A 1 81 ? 26.004 -6.009 -15.261 1.00 43.00 81 GLY A N 1
ATOM 652 C CA . GLY A 1 81 ? 25.483 -6.339 -13.945 1.00 43.00 81 GLY A CA 1
ATOM 653 C C . GLY A 1 81 ? 24.784 -7.691 -13.972 1.00 43.00 81 GLY A C 1
ATOM 654 O O . GLY A 1 81 ? 23.560 -7.771 -14.036 1.00 43.00 81 GLY A O 1
ATOM 655 N N . THR A 1 82 ? 25.551 -8.777 -13.884 1.00 42.94 82 THR A N 1
ATOM 656 C CA . THR A 1 82 ? 25.025 -10.044 -13.392 1.00 42.94 82 THR A CA 1
ATOM 657 C C . THR A 1 82 ? 24.435 -9.741 -12.024 1.00 42.94 82 THR A C 1
ATOM 659 O O . THR A 1 82 ? 25.175 -9.376 -11.106 1.00 42.94 82 THR A O 1
ATOM 662 N N . LYS A 1 83 ? 23.109 -9.849 -11.885 1.00 45.47 83 LYS A N 1
ATOM 663 C CA . LYS A 1 83 ? 22.468 -9.930 -10.573 1.00 45.47 83 LYS A CA 1
ATOM 664 C C . LYS A 1 83 ? 23.186 -11.050 -9.821 1.00 45.47 83 LYS A C 1
ATOM 666 O O . LYS A 1 83 ? 22.974 -12.221 -10.128 1.00 45.47 83 LYS A O 1
ATOM 671 N N . LYS A 1 84 ? 24.096 -10.708 -8.905 1.00 41.41 84 LYS A N 1
ATOM 672 C CA . LYS A 1 84 ? 24.680 -11.700 -8.004 1.00 41.41 84 LYS A CA 1
ATOM 673 C C . LYS A 1 84 ? 23.513 -12.298 -7.214 1.00 41.41 84 LYS A C 1
ATOM 675 O O . LYS A 1 84 ? 22.721 -11.518 -6.680 1.00 41.41 84 LYS A O 1
ATOM 680 N N . PRO A 1 85 ? 23.376 -13.631 -7.139 1.00 43.53 85 PRO A N 1
ATOM 681 C CA . PRO A 1 85 ? 22.445 -14.228 -6.204 1.00 43.53 85 PRO A CA 1
ATOM 682 C C . PRO A 1 85 ? 22.881 -13.827 -4.793 1.00 43.53 85 PRO A C 1
ATOM 684 O O . PRO A 1 85 ? 24.046 -13.944 -4.412 1.00 43.53 85 PRO A O 1
ATOM 687 N N . THR A 1 86 ? 21.930 -13.263 -4.062 1.00 50.16 86 THR A N 1
ATOM 688 C CA . THR A 1 86 ? 22.043 -12.860 -2.668 1.00 50.16 86 THR A CA 1
ATOM 689 C C . THR A 1 86 ? 22.360 -14.079 -1.808 1.00 50.16 86 THR A C 1
ATOM 691 O O . THR A 1 86 ? 21.491 -14.909 -1.569 1.00 50.16 86 THR A O 1
ATOM 694 N N . SER A 1 87 ? 23.587 -14.184 -1.309 1.00 61.66 87 SER A N 1
ATOM 695 C CA . SER A 1 87 ? 23.905 -15.086 -0.201 1.00 61.66 87 SER A CA 1
ATOM 696 C C . SER A 1 87 ? 25.111 -14.558 0.573 1.00 61.66 87 SER A C 1
ATOM 698 O O . SER A 1 87 ? 26.262 -14.841 0.250 1.00 61.66 87 SER A O 1
ATOM 700 N N . GLY A 1 88 ? 24.816 -13.753 1.588 1.00 35.34 88 GLY A N 1
ATOM 701 C CA . GLY A 1 88 ? 25.733 -13.327 2.639 1.00 35.34 88 GLY A CA 1
ATOM 702 C C . GLY A 1 88 ? 24.899 -12.722 3.772 1.00 35.34 88 GLY A C 1
ATOM 703 O O . GLY A 1 88 ? 24.153 -11.778 3.502 1.00 35.34 88 GLY A O 1
ATOM 704 N N . PRO A 1 89 ? 24.934 -13.270 5.000 1.00 49.78 89 PRO A N 1
ATOM 705 C CA . PRO A 1 89 ? 24.053 -12.837 6.071 1.00 49.78 89 PRO A CA 1
ATOM 706 C C . PRO A 1 89 ? 24.607 -11.547 6.679 1.00 49.78 89 PRO A C 1
ATOM 708 O O . PRO A 1 89 ? 25.472 -11.572 7.546 1.00 49.78 89 PRO A O 1
ATOM 711 N N . ALA A 1 90 ? 24.098 -10.407 6.220 1.00 42.78 90 ALA A N 1
ATOM 712 C CA . ALA A 1 90 ? 24.162 -9.152 6.959 1.00 42.78 90 ALA A CA 1
ATOM 713 C C . ALA A 1 90 ? 22.762 -8.868 7.508 1.00 42.78 90 ALA A C 1
ATOM 715 O O . ALA A 1 90 ? 21.944 -8.145 6.946 1.00 42.78 90 ALA A O 1
ATOM 716 N N . GLN A 1 91 ? 22.498 -9.572 8.599 1.00 47.59 91 GLN A N 1
ATOM 717 C CA . GLN A 1 91 ? 21.420 -9.378 9.548 1.00 47.59 91 GLN A CA 1
ATOM 718 C C . GLN A 1 91 ? 21.442 -7.914 10.055 1.00 47.59 91 GLN A C 1
ATOM 720 O O . GLN A 1 91 ? 22.510 -7.405 10.391 1.00 47.59 91 GLN A O 1
ATOM 725 N N . ASN A 1 92 ? 20.257 -7.287 10.141 1.00 45.00 92 ASN A N 1
ATOM 726 C CA . ASN A 1 92 ? 19.922 -6.065 10.909 1.00 45.00 92 ASN A CA 1
ATOM 727 C C . ASN A 1 92 ? 19.963 -4.664 10.249 1.00 45.00 92 ASN A C 1
ATOM 729 O O . ASN A 1 92 ? 20.538 -3.762 10.849 1.00 45.00 92 ASN A O 1
ATOM 733 N N . GLN A 1 93 ? 19.259 -4.407 9.127 1.00 41.00 93 GLN A N 1
ATOM 734 C CA . GLN A 1 93 ? 18.856 -3.018 8.757 1.00 41.00 93 GLN A CA 1
ATOM 735 C C . GLN A 1 93 ? 17.447 -2.814 8.127 1.00 41.00 93 GLN A C 1
ATOM 737 O O . GLN A 1 93 ? 17.137 -1.706 7.700 1.00 41.00 93 GLN A O 1
ATOM 742 N N . HIS A 1 94 ? 16.530 -3.794 8.123 1.00 46.50 94 HIS A N 1
ATOM 743 C CA . HIS A 1 94 ? 15.180 -3.610 7.533 1.00 46.50 94 HIS A CA 1
ATOM 744 C C . HIS A 1 94 ? 14.006 -4.033 8.434 1.00 46.50 94 HIS A C 1
ATOM 746 O O . HIS A 1 94 ? 13.046 -4.620 7.954 1.00 46.50 94 HIS A O 1
ATOM 752 N N . ALA A 1 95 ? 14.032 -3.735 9.735 1.00 55.34 95 ALA A N 1
ATOM 753 C CA . ALA A 1 95 ? 12.869 -4.029 10.589 1.00 55.34 95 ALA A CA 1
ATOM 754 C C . ALA A 1 95 ? 11.684 -3.048 10.393 1.00 55.34 95 ALA A C 1
ATOM 756 O O . ALA A 1 95 ? 10.564 -3.354 10.782 1.00 55.34 95 ALA A O 1
ATOM 757 N N . ASP A 1 96 ? 11.905 -1.894 9.749 1.00 64.38 96 ASP A N 1
ATOM 758 C CA . ASP A 1 96 ? 11.009 -0.731 9.872 1.00 64.38 96 ASP A CA 1
ATOM 759 C C . ASP A 1 96 ? 10.517 -0.119 8.543 1.00 64.38 96 ASP A C 1
ATOM 761 O O . ASP A 1 96 ? 9.848 0.916 8.559 1.00 64.38 96 ASP A O 1
ATOM 765 N N . GLY A 1 97 ? 10.857 -0.716 7.396 1.00 78.75 97 GLY A N 1
ATOM 766 C CA . GLY A 1 97 ? 10.494 -0.203 6.066 1.00 78.75 97 GLY A CA 1
ATOM 767 C C . GLY A 1 97 ? 9.162 -0.746 5.514 1.00 78.75 97 GLY A C 1
ATOM 768 O O . GLY A 1 97 ? 8.614 -1.688 6.079 1.00 78.75 97 GLY A O 1
ATOM 769 N N . PRO A 1 98 ? 8.645 -0.178 4.404 1.00 91.19 98 PRO A N 1
ATOM 770 C CA . PRO A 1 98 ? 7.450 -0.670 3.712 1.00 91.19 98 PRO A CA 1
ATOM 771 C C . PRO A 1 98 ? 7.756 -1.910 2.851 1.00 91.19 98 PRO A C 1
ATOM 773 O O . PRO A 1 98 ? 8.095 -1.792 1.669 1.00 91.19 98 PRO A O 1
ATOM 776 N N . ASP A 1 99 ? 7.637 -3.101 3.432 1.00 92.50 99 ASP A N 1
ATOM 777 C CA . ASP A 1 99 ? 8.036 -4.385 2.833 1.00 92.50 99 ASP A CA 1
ATOM 778 C C . ASP A 1 99 ? 6.874 -5.366 2.579 1.00 92.50 99 ASP A C 1
ATOM 780 O O . ASP A 1 99 ? 7.078 -6.390 1.928 1.00 92.50 99 ASP A O 1
ATOM 784 N N . MET A 1 100 ? 5.652 -5.041 3.008 1.00 93.94 100 MET A N 1
ATOM 785 C CA . MET A 1 100 ? 4.436 -5.817 2.729 1.00 93.94 100 MET A CA 1
ATOM 786 C C . MET A 1 100 ? 3.378 -4.928 2.072 1.00 93.94 100 MET A C 1
ATOM 788 O O . MET A 1 100 ? 3.149 -3.806 2.524 1.00 93.94 100 MET A O 1
ATOM 792 N N . THR A 1 101 ? 2.736 -5.394 0.996 1.00 95.31 101 THR A N 1
ATOM 793 C CA . THR A 1 101 ? 1.631 -4.638 0.385 1.00 95.31 101 THR A CA 1
ATOM 794 C C . THR A 1 101 ? 0.379 -4.721 1.255 1.00 95.31 101 THR A C 1
ATOM 796 O O . THR A 1 101 ? 0.193 -5.685 1.997 1.00 95.31 101 THR A O 1
ATOM 799 N N . ILE A 1 102 ? -0.507 -3.724 1.166 1.00 96.12 102 ILE A N 1
ATOM 800 C CA . ILE A 1 102 ? -1.782 -3.779 1.895 1.00 96.12 102 ILE A CA 1
ATOM 801 C C . ILE A 1 102 ? -2.624 -4.994 1.477 1.00 96.12 102 ILE A C 1
ATOM 803 O O . ILE A 1 102 ? -3.285 -5.593 2.317 1.00 96.12 102 ILE A O 1
ATOM 807 N N . ARG A 1 103 ? -2.539 -5.402 0.202 1.00 94.62 103 ARG A N 1
ATOM 808 C CA . ARG A 1 103 ? -3.205 -6.599 -0.321 1.00 94.62 103 ARG A CA 1
ATOM 809 C C . ARG A 1 103 ? -2.690 -7.854 0.382 1.00 94.62 103 ARG A C 1
ATOM 811 O O . ARG A 1 103 ? -3.490 -8.621 0.904 1.00 94.62 103 ARG A O 1
ATOM 818 N N . ASP A 1 104 ? -1.370 -8.023 0.454 1.00 95.19 104 ASP A N 1
ATOM 819 C CA . ASP A 1 104 ? -0.757 -9.181 1.118 1.00 95.19 104 ASP A CA 1
ATOM 820 C C . ASP A 1 104 ? -1.121 -9.241 2.605 1.00 95.19 104 ASP A C 1
ATOM 822 O O . ASP A 1 104 ? -1.327 -10.327 3.137 1.00 95.19 104 ASP A O 1
ATOM 826 N N . LEU A 1 105 ? -1.230 -8.085 3.276 1.00 95.38 105 LEU A N 1
ATOM 827 C CA . LEU A 1 105 ? -1.694 -8.037 4.661 1.00 95.38 105 LEU A CA 1
ATOM 828 C C . LEU A 1 105 ? -3.128 -8.567 4.781 1.00 95.38 105 LEU A C 1
ATOM 830 O O . LEU A 1 105 ? -3.393 -9.383 5.655 1.00 95.38 105 LEU A O 1
ATOM 834 N N . PHE A 1 106 ? -4.044 -8.133 3.915 1.00 94.88 106 PHE A N 1
ATOM 835 C CA . PHE A 1 106 ? -5.437 -8.584 3.963 1.00 94.88 106 PHE A CA 1
ATOM 836 C C . PHE A 1 106 ? -5.548 -10.102 3.778 1.00 94.88 106 PHE A C 1
ATOM 838 O O . PHE A 1 106 ? -6.197 -10.754 4.590 1.00 94.88 106 PHE A O 1
ATOM 845 N N . PHE A 1 107 ? -4.843 -10.670 2.795 1.00 93.44 107 PHE A N 1
ATOM 846 C CA . PHE A 1 107 ? -4.812 -12.123 2.575 1.00 93.44 107 PHE A CA 1
ATOM 847 C C . PHE A 1 107 ? -4.071 -12.904 3.667 1.00 93.44 107 PHE A C 1
ATOM 849 O O . PHE A 1 107 ? -4.363 -14.076 3.894 1.00 93.44 107 PHE A O 1
ATOM 856 N N . TYR A 1 108 ? -3.106 -12.280 4.347 1.00 92.56 108 TYR A N 1
ATOM 857 C CA . TYR A 1 108 ? -2.458 -12.875 5.517 1.00 92.56 108 TYR A CA 1
ATOM 858 C C . TYR A 1 108 ? -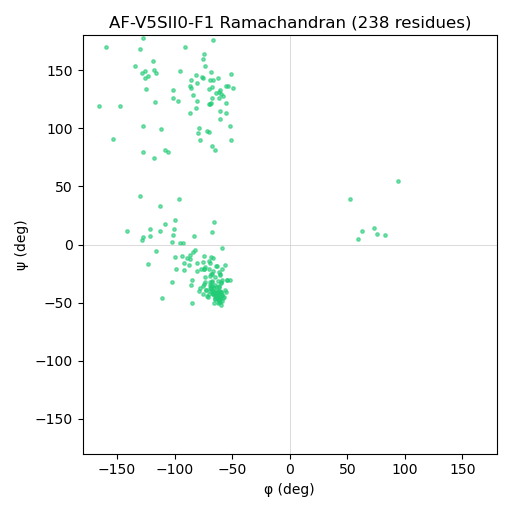3.420 -12.984 6.707 1.00 92.56 108 TYR A C 1
ATOM 860 O O . TYR A 1 108 ? -3.358 -13.957 7.456 1.00 92.56 108 TYR A O 1
ATOM 868 N N . LEU A 1 109 ? -4.287 -11.985 6.888 1.00 91.12 109 LEU A N 1
ATOM 869 C CA . LEU A 1 109 ? -5.249 -11.937 7.987 1.00 91.12 109 LEU A CA 1
ATOM 870 C C . LEU A 1 109 ? -6.463 -12.836 7.743 1.00 91.12 109 LEU A C 1
ATOM 872 O O . LEU A 1 109 ? -6.956 -13.459 8.682 1.00 91.12 109 LEU A O 1
ATOM 876 N N . ASP A 1 110 ? -6.931 -12.912 6.498 1.00 90.06 110 ASP A N 1
ATOM 877 C CA . ASP A 1 110 ? -8.038 -13.770 6.094 1.00 90.06 110 ASP A CA 1
ATOM 878 C C . ASP A 1 110 ? -7.832 -14.257 4.648 1.00 90.06 110 ASP A C 1
ATOM 880 O O . ASP A 1 110 ? -7.765 -13.460 3.712 1.00 90.06 110 ASP A O 1
ATOM 884 N N . THR A 1 111 ? -7.734 -15.575 4.448 1.00 88.69 111 THR A N 1
ATOM 885 C CA . THR A 1 111 ? -7.510 -16.161 3.117 1.00 88.69 111 THR A CA 1
ATOM 886 C C . THR A 1 111 ? -8.689 -15.967 2.174 1.00 88.69 111 THR A C 1
ATOM 888 O O . THR A 1 111 ? -8.479 -15.919 0.963 1.00 88.69 111 THR A O 1
ATOM 891 N N . ASP A 1 112 ? -9.902 -15.801 2.711 1.00 87.31 112 ASP A N 1
ATOM 892 C CA . ASP A 1 112 ? -11.123 -15.603 1.924 1.00 87.31 112 ASP A CA 1
ATOM 893 C C . ASP A 1 112 ? -11.682 -14.184 2.126 1.00 87.31 112 ASP A C 1
ATOM 895 O O . ASP A 1 112 ? -12.884 -13.936 2.080 1.00 87.31 112 ASP A O 1
ATOM 899 N N . VAL A 1 113 ? -10.787 -13.210 2.322 1.00 88.50 113 VAL A N 1
ATOM 900 C CA . VAL A 1 113 ? -11.127 -11.788 2.502 1.00 88.50 113 VAL A CA 1
ATOM 901 C C . VAL A 1 113 ? -11.961 -11.193 1.357 1.00 88.50 113 VAL A C 1
ATOM 903 O O . VAL A 1 113 ? -12.575 -10.145 1.532 1.00 88.50 113 VAL A O 1
ATOM 906 N N . MET A 1 114 ? -11.991 -11.854 0.196 1.00 87.69 114 MET A N 1
ATOM 907 C CA . MET A 1 114 ? -12.764 -11.457 -0.984 1.00 87.69 114 MET A CA 1
ATOM 908 C C . MET A 1 114 ? -14.284 -11.612 -0.814 1.00 87.69 114 MET A C 1
ATOM 910 O O . MET A 1 114 ? -15.027 -11.068 -1.627 1.00 87.69 114 MET A O 1
ATOM 914 N N . ASP A 1 115 ? -14.756 -12.324 0.213 1.00 83.81 115 ASP A N 1
ATOM 915 C CA . ASP A 1 115 ? -16.189 -12.458 0.477 1.00 83.81 115 ASP A CA 1
ATOM 916 C C . ASP A 1 115 ? -16.705 -11.262 1.285 1.00 83.81 115 ASP A C 1
ATOM 918 O O . ASP A 1 115 ? -16.194 -10.948 2.363 1.00 83.81 115 ASP A O 1
ATOM 922 N N . GLU A 1 116 ? -17.770 -10.609 0.828 1.00 75.12 116 GLU A N 1
ATOM 923 C CA . GLU A 1 116 ? -18.463 -9.610 1.643 1.00 75.12 116 GLU A CA 1
ATOM 924 C C . GLU A 1 116 ? -19.204 -10.311 2.806 1.00 75.12 116 GLU A C 1
ATOM 926 O O . GLU A 1 116 ? -19.869 -11.324 2.573 1.00 75.12 116 GLU A O 1
ATOM 931 N N . PRO A 1 117 ? -19.116 -9.831 4.069 1.00 82.00 117 PRO A N 1
ATOM 932 C CA . PRO A 1 117 ? -18.552 -8.560 4.550 1.00 82.00 117 PRO A CA 1
ATOM 933 C C . PRO A 1 117 ? -17.124 -8.647 5.137 1.00 82.00 117 PRO A C 1
ATOM 935 O O . PRO A 1 117 ? -16.722 -7.781 5.922 1.00 82.00 117 PRO A O 1
ATOM 938 N N . ARG A 1 118 ? -16.340 -9.681 4.811 1.00 88.38 118 ARG A N 1
ATOM 939 C CA . ARG A 1 118 ? -15.052 -9.983 5.465 1.00 88.38 11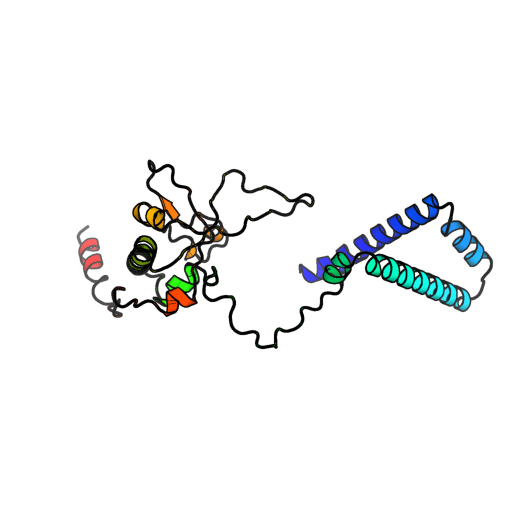8 ARG A CA 1
ATOM 940 C C . ARG A 1 118 ? -14.015 -8.885 5.241 1.00 88.38 118 ARG A C 1
ATOM 942 O O . ARG A 1 118 ? -13.411 -8.435 6.217 1.00 88.38 118 ARG A O 1
ATOM 949 N N . TRP A 1 119 ? -13.868 -8.363 4.017 1.00 90.38 119 TRP A N 1
ATOM 950 C CA . TRP A 1 119 ? -12.938 -7.251 3.759 1.00 90.38 119 TRP A CA 1
ATOM 951 C C . TRP A 1 119 ? -13.253 -5.996 4.582 1.00 90.38 119 TRP A C 1
ATOM 953 O O . TRP A 1 119 ? -12.324 -5.277 4.946 1.00 90.38 119 TRP A O 1
ATOM 963 N N . LEU A 1 120 ? -14.526 -5.733 4.918 1.00 92.12 120 LEU A N 1
ATOM 964 C CA . LEU A 1 120 ? -14.916 -4.544 5.685 1.00 92.12 120 LEU A CA 1
ATOM 965 C C . LEU A 1 120 ? -14.464 -4.692 7.133 1.00 92.12 120 LEU A C 1
ATOM 967 O O . LEU A 1 120 ? -13.894 -3.765 7.707 1.00 92.12 120 LEU A O 1
ATOM 971 N N . ALA A 1 121 ? -14.680 -5.875 7.707 1.00 91.75 121 ALA A N 1
ATOM 972 C CA . ALA A 1 121 ? -14.262 -6.184 9.066 1.00 91.75 121 ALA A CA 1
ATOM 973 C C . ALA A 1 121 ? -12.732 -6.180 9.207 1.00 91.75 121 ALA A C 1
ATOM 975 O O . ALA A 1 121 ? -12.201 -5.538 10.113 1.00 91.75 121 ALA A O 1
ATOM 976 N N . VAL A 1 122 ? -12.016 -6.826 8.278 1.00 94.44 122 VAL A N 1
ATOM 977 C CA . VAL A 1 122 ? -10.544 -6.799 8.244 1.00 94.44 122 VAL A CA 1
ATOM 978 C C . VAL A 1 122 ? -10.041 -5.367 8.061 1.00 94.44 122 VAL A C 1
ATOM 980 O O . VAL A 1 122 ? -9.168 -4.913 8.800 1.00 94.44 122 VAL A O 1
ATOM 983 N N . GLY A 1 123 ? -10.627 -4.620 7.122 1.00 95.06 123 GLY A N 1
ATOM 984 C CA . GLY A 1 123 ? -10.249 -3.238 6.847 1.00 95.06 123 GLY A CA 1
ATOM 985 C C . GLY A 1 123 ? -10.444 -2.308 8.037 1.00 95.06 123 GLY A C 1
ATOM 986 O O . GLY A 1 123 ? -9.573 -1.478 8.300 1.00 95.06 123 GLY A O 1
ATOM 987 N N . GLN A 1 124 ? -11.527 -2.478 8.796 1.00 95.38 124 GLN A N 1
ATOM 988 C CA . GLN A 1 124 ? -11.766 -1.725 10.024 1.00 95.38 124 GLN A CA 1
ATOM 989 C C . GLN A 1 124 ? -10.650 -1.954 11.049 1.00 95.38 124 GLN A C 1
ATOM 991 O O . GLN A 1 124 ? -10.032 -0.989 11.496 1.00 95.38 124 GLN A O 1
ATOM 996 N N . VAL A 1 125 ? -10.336 -3.215 11.358 1.00 95.88 125 VAL A N 1
ATOM 997 C CA . VAL A 1 125 ? -9.296 -3.560 12.340 1.00 95.88 125 VAL A CA 1
ATOM 998 C C . VAL A 1 125 ? -7.930 -3.040 11.893 1.00 95.88 125 VAL A C 1
ATOM 1000 O O . VAL A 1 125 ? -7.234 -2.363 12.651 1.00 95.88 125 VAL A O 1
ATOM 1003 N N . VAL A 1 126 ? -7.553 -3.276 10.633 1.00 97.00 126 VAL A N 1
ATOM 1004 C CA . VAL A 1 126 ? -6.287 -2.781 10.071 1.00 97.00 126 VAL A CA 1
ATOM 1005 C C . VAL A 1 126 ? -6.189 -1.259 10.192 1.00 97.00 126 VAL A C 1
ATOM 1007 O O . VAL A 1 126 ? -5.155 -0.736 10.622 1.00 97.00 126 VAL A O 1
ATOM 1010 N N . ARG A 1 127 ? -7.266 -0.541 9.863 1.00 97.00 127 ARG A N 1
ATOM 1011 C CA . ARG A 1 127 ? -7.328 0.915 9.995 1.00 97.00 127 ARG A CA 1
ATOM 1012 C C . ARG A 1 127 ? -7.177 1.361 11.446 1.00 97.00 127 ARG A C 1
ATOM 1014 O O . ARG A 1 127 ? -6.439 2.312 11.691 1.00 97.00 127 ARG A O 1
ATOM 1021 N N . ASP A 1 128 ? -7.803 0.676 12.396 1.00 96.50 128 ASP A N 1
ATOM 1022 C CA . ASP A 1 128 ? -7.698 1.010 13.819 1.00 96.50 128 ASP A CA 1
ATOM 1023 C C . ASP A 1 128 ? -6.255 0.863 14.317 1.00 96.50 128 ASP A C 1
ATOM 1025 O O . ASP A 1 128 ? -5.722 1.766 14.968 1.00 96.50 128 ASP A O 1
ATOM 1029 N N . HIS A 1 129 ? -5.544 -0.194 13.913 1.00 96.50 129 HIS A N 1
ATOM 1030 C CA . HIS A 1 129 ? -4.114 -0.325 14.209 1.00 96.50 129 HIS A CA 1
ATOM 1031 C C . HIS A 1 129 ? -3.271 0.803 13.592 1.00 96.50 129 HIS A C 1
ATOM 1033 O O . HIS A 1 129 ? -2.322 1.274 14.230 1.00 96.50 129 HIS A O 1
ATOM 1039 N N . MET A 1 130 ? -3.606 1.274 12.388 1.00 97.06 130 MET A N 1
ATOM 1040 C CA . MET A 1 130 ? -2.925 2.417 11.767 1.00 97.06 130 MET A CA 1
ATOM 1041 C C . MET A 1 130 ? -3.244 3.743 12.473 1.00 97.06 130 MET A C 1
ATOM 1043 O O . MET A 1 130 ? -2.336 4.536 12.735 1.00 97.06 130 MET A O 1
ATOM 1047 N N . ALA A 1 131 ? -4.506 3.968 12.846 1.00 96.56 131 ALA A N 1
ATOM 1048 C CA . ALA A 1 131 ? -4.967 5.165 13.548 1.00 96.56 131 ALA A CA 1
ATOM 1049 C C . ALA A 1 131 ? -4.375 5.274 14.963 1.00 96.56 131 ALA A C 1
ATOM 1051 O O . ALA A 1 131 ? -3.981 6.357 15.405 1.00 96.56 131 ALA A O 1
ATOM 1052 N N . LEU A 1 132 ? -4.224 4.138 15.650 1.00 95.75 132 LEU A N 1
ATOM 1053 C CA . LEU A 1 132 ? -3.551 4.039 16.947 1.00 95.75 132 LEU A CA 1
ATOM 1054 C C . LEU A 1 132 ? -2.019 4.147 16.837 1.00 95.75 132 LEU A C 1
ATOM 1056 O O . LEU A 1 132 ? -1.334 4.282 17.850 1.00 95.75 132 LEU A O 1
ATOM 1060 N N . GLY A 1 133 ? -1.461 4.111 15.622 1.00 94.62 133 GLY A N 1
ATOM 1061 C CA . GLY A 1 133 ? -0.017 4.127 15.377 1.00 94.62 133 GLY A CA 1
ATOM 1062 C C . GLY A 1 133 ? 0.690 2.812 15.723 1.00 94.62 133 GLY A C 1
ATOM 1063 O O . GLY A 1 133 ? 1.917 2.793 15.810 1.00 94.62 133 GLY A O 1
ATOM 1064 N N . ARG A 1 134 ? -0.069 1.725 15.911 1.00 94.94 134 ARG A N 1
ATOM 1065 C CA . ARG A 1 134 ? 0.443 0.364 16.134 1.00 94.94 134 ARG A CA 1
ATOM 1066 C C . ARG A 1 134 ? 1.002 -0.241 14.845 1.00 94.94 134 ARG A C 1
ATOM 1068 O O . ARG A 1 134 ? 1.978 -0.981 14.890 1.00 94.94 134 ARG A O 1
ATOM 1075 N N . LEU A 1 135 ? 0.418 0.119 13.701 1.00 95.81 135 LEU A N 1
ATOM 1076 C CA . LEU A 1 135 ? 0.883 -0.265 12.372 1.00 95.81 135 LEU A CA 1
ATOM 1077 C C . LEU A 1 135 ? 1.284 0.976 11.572 1.00 95.81 135 LEU A C 1
ATOM 1079 O O . LEU A 1 135 ? 0.476 1.881 11.367 1.00 95.81 135 LEU A O 1
ATOM 1083 N N . ARG A 1 136 ? 2.531 1.034 11.096 1.00 95.88 136 ARG A N 1
ATOM 1084 C CA . ARG A 1 136 ? 2.949 2.090 10.165 1.00 95.88 136 ARG A CA 1
ATOM 1085 C C . ARG A 1 136 ? 2.505 1.744 8.748 1.00 95.88 136 ARG A C 1
ATOM 1087 O O . ARG A 1 136 ? 2.640 0.602 8.313 1.00 95.88 136 ARG A O 1
ATOM 1094 N N . CYS A 1 137 ? 2.022 2.757 8.037 1.00 96.62 137 CYS A N 1
ATOM 1095 C CA . CYS A 1 137 ? 1.597 2.654 6.650 1.00 96.62 137 CYS A CA 1
ATOM 1096 C C . CYS A 1 137 ? 2.325 3.699 5.800 1.00 96.62 137 CYS A C 1
ATOM 1098 O O . CYS A 1 137 ? 2.582 4.818 6.253 1.00 96.62 137 CYS A O 1
ATOM 1100 N N . TRP A 1 138 ? 2.654 3.317 4.576 1.00 96.94 138 TRP A N 1
ATOM 1101 C CA . TRP A 1 138 ? 3.252 4.151 3.547 1.00 96.94 138 TRP A CA 1
ATOM 1102 C C . TRP A 1 138 ? 2.389 4.082 2.298 1.00 96.94 138 TRP A C 1
ATOM 1104 O O . TRP A 1 138 ? 1.787 3.049 2.021 1.00 96.94 138 TRP A O 1
ATOM 1114 N N . GLY A 1 139 ? 2.364 5.151 1.516 1.00 94.56 139 GLY A N 1
ATOM 1115 C CA . GLY A 1 139 ? 1.649 5.179 0.248 1.00 94.56 139 GLY A CA 1
ATOM 1116 C C . GLY A 1 139 ? 2.163 6.281 -0.655 1.00 94.56 139 GLY A C 1
ATOM 1117 O O . GLY A 1 139 ? 2.943 7.137 -0.240 1.00 94.56 139 GLY A O 1
ATOM 1118 N N . ARG A 1 140 ? 1.720 6.257 -1.908 1.00 91.88 140 ARG A N 1
ATOM 1119 C CA . ARG A 1 140 ? 1.996 7.328 -2.868 1.00 91.88 140 ARG A CA 1
ATOM 1120 C C . ARG A 1 140 ? 0.761 8.210 -2.983 1.00 91.88 140 ARG A C 1
ATOM 1122 O O . ARG A 1 140 ? -0.317 7.655 -3.203 1.00 91.88 140 ARG A O 1
ATOM 1129 N N . PRO A 1 141 ? 0.875 9.533 -2.792 1.00 91.19 141 PRO A N 1
ATOM 1130 C CA . PRO A 1 141 ? -0.253 10.420 -3.011 1.00 91.19 141 PRO A CA 1
ATOM 1131 C C . PRO A 1 141 ? -0.645 10.367 -4.490 1.00 91.19 141 PRO A C 1
ATOM 1133 O O . PRO A 1 141 ? 0.216 10.495 -5.356 1.00 91.19 141 PRO A O 1
ATOM 1136 N N . VAL A 1 142 ? -1.930 10.171 -4.765 1.00 87.19 142 VAL A N 1
ATOM 1137 C CA . VAL A 1 142 ? -2.495 10.294 -6.108 1.00 87.19 142 VAL A CA 1
ATOM 1138 C C . VAL A 1 142 ? -2.475 11.773 -6.458 1.00 87.19 142 VAL A C 1
ATOM 1140 O O . VAL A 1 142 ? -3.040 12.588 -5.725 1.00 87.19 142 VAL A O 1
ATOM 1143 N N . ARG A 1 143 ? -1.786 12.123 -7.542 1.00 82.31 143 ARG A N 1
ATOM 1144 C CA . ARG A 1 143 ? -1.752 13.492 -8.054 1.00 82.31 143 ARG A CA 1
ATOM 1145 C C . ARG A 1 143 ? -2.217 13.507 -9.498 1.00 82.31 143 ARG A C 1
ATOM 1147 O O . ARG A 1 143 ? -1.906 12.592 -10.256 1.00 82.31 143 ARG A O 1
ATOM 1154 N N . ASP A 1 144 ? -2.905 14.574 -9.883 1.00 66.50 144 ASP A N 1
ATOM 1155 C CA . ASP A 1 144 ? -3.368 14.760 -11.261 1.00 66.50 144 ASP A CA 1
ATOM 1156 C C . ASP A 1 144 ? -2.195 14.902 -12.256 1.00 66.50 144 ASP A C 1
ATOM 1158 O O . ASP A 1 144 ? -2.361 14.677 -13.453 1.00 66.50 144 ASP A O 1
ATOM 1162 N N . ASP A 1 145 ? -0.992 15.223 -11.763 1.00 59.28 145 ASP A N 1
ATOM 1163 C CA . ASP A 1 145 ? 0.231 15.467 -12.533 1.00 59.28 145 ASP A CA 1
ATOM 1164 C C . ASP A 1 145 ? 1.222 14.283 -12.559 1.00 59.28 145 ASP A C 1
ATOM 1166 O O . ASP A 1 145 ? 2.363 14.448 -12.985 1.00 59.28 145 ASP A O 1
ATOM 1170 N N . GLU A 1 146 ? 0.821 13.070 -12.150 1.00 57.41 146 GLU A N 1
ATOM 1171 C CA . GLU A 1 146 ? 1.722 11.911 -11.955 1.00 57.41 146 GLU A CA 1
ATOM 1172 C C . GLU A 1 146 ? 2.378 11.321 -13.228 1.00 57.41 146 GLU A C 1
ATOM 1174 O O . GLU A 1 146 ? 3.037 10.280 -13.166 1.00 57.41 146 GLU A O 1
ATOM 1179 N N . TRP A 1 147 ? 2.275 12.007 -14.366 1.00 53.03 147 TRP A N 1
ATOM 1180 C CA . TRP A 1 147 ? 3.015 11.720 -15.599 1.00 53.03 147 TRP A CA 1
ATOM 1181 C C . TRP A 1 147 ? 4.272 12.588 -15.730 1.00 53.03 147 TRP A C 1
ATOM 1183 O O . TRP A 1 147 ? 4.607 13.054 -16.817 1.00 53.03 147 TRP A O 1
ATOM 1193 N N . VAL A 1 148 ? 4.984 12.822 -14.624 1.00 52.88 148 VAL A N 1
ATOM 1194 C CA . VAL A 1 148 ? 6.324 13.413 -14.699 1.00 52.88 148 VAL A CA 1
ATOM 1195 C C . VAL A 1 148 ? 7.268 12.350 -15.255 1.00 52.88 148 VAL A C 1
ATOM 1197 O O . VAL A 1 148 ? 7.717 11.441 -14.552 1.00 52.88 148 VAL A O 1
ATOM 1200 N N . GLU A 1 149 ? 7.518 12.436 -16.553 1.00 51.12 149 GLU A N 1
ATOM 1201 C CA . GLU A 1 149 ? 8.545 11.657 -17.229 1.00 51.12 149 GLU A CA 1
ATOM 1202 C C . GLU A 1 149 ? 9.941 12.141 -16.798 1.00 51.12 149 GLU A C 1
ATOM 1204 O O . GLU A 1 149 ? 10.171 13.335 -16.584 1.00 51.12 149 GLU A O 1
ATOM 1209 N N . ASP A 1 150 ? 10.889 11.217 -16.629 1.00 55.81 150 ASP A N 1
ATOM 1210 C CA . ASP A 1 150 ? 12.296 11.575 -16.467 1.00 55.81 150 ASP A CA 1
ATOM 1211 C C . ASP A 1 150 ? 12.838 12.191 -17.766 1.00 55.81 150 ASP A C 1
ATOM 1213 O O . ASP A 1 150 ? 12.179 12.224 -18.804 1.00 55.81 150 ASP A O 1
ATOM 1217 N N . LEU A 1 151 ? 14.093 12.646 -17.737 1.00 54.66 151 LEU A N 1
ATOM 1218 C CA . LEU A 1 151 ? 14.786 13.188 -18.914 1.00 54.66 151 LEU A CA 1
ATOM 1219 C C . LEU A 1 151 ? 14.888 12.194 -20.098 1.00 54.66 151 LEU A C 1
ATOM 1221 O O . LEU A 1 151 ? 15.437 12.550 -21.139 1.00 54.66 151 LEU A O 1
ATOM 1225 N N . VAL A 1 152 ? 14.415 10.954 -19.936 1.00 61.09 152 VAL A N 1
ATOM 1226 C CA . VAL A 1 152 ? 14.447 9.851 -20.902 1.00 61.09 152 VAL A CA 1
ATOM 1227 C C . VAL A 1 152 ? 13.028 9.331 -21.222 1.00 61.09 152 VAL A C 1
ATOM 1229 O O . VAL A 1 152 ? 12.896 8.339 -21.935 1.00 61.09 152 VAL A O 1
ATOM 1232 N N . GLY A 1 153 ? 11.961 9.981 -20.742 1.00 60.66 153 GLY A N 1
ATOM 1233 C CA . GLY A 1 153 ? 10.579 9.573 -21.022 1.00 60.66 153 GLY A CA 1
ATOM 1234 C C . GLY A 1 153 ? 10.035 8.455 -20.120 1.00 60.66 153 GLY A C 1
ATOM 1235 O O . GLY A 1 153 ? 8.964 7.918 -20.394 1.00 60.66 153 GLY A O 1
ATOM 1236 N N . ASN A 1 154 ? 10.747 8.041 -19.062 1.00 63.19 154 ASN A N 1
ATOM 1237 C CA . ASN A 1 154 ? 10.232 7.027 -18.137 1.00 63.19 154 ASN A CA 1
ATOM 1238 C C . ASN A 1 154 ? 9.379 7.682 -17.048 1.00 63.19 154 ASN A C 1
ATOM 1240 O O . ASN A 1 154 ? 9.827 8.653 -16.440 1.00 63.19 154 ASN A O 1
ATOM 1244 N N . PRO A 1 155 ? 8.212 7.123 -16.694 1.00 61.38 155 PRO A N 1
ATOM 1245 C CA . PRO A 1 155 ? 7.415 7.648 -15.593 1.00 61.38 155 PRO A CA 1
ATOM 1246 C C . PRO A 1 155 ? 8.201 7.582 -14.274 1.00 61.38 155 PRO A C 1
ATOM 1248 O O . PRO A 1 155 ? 8.504 6.495 -13.765 1.00 61.38 155 PRO A O 1
ATOM 1251 N N . VAL A 1 156 ? 8.519 8.744 -13.695 1.00 63.72 156 VAL A N 1
ATOM 1252 C CA . VAL A 1 156 ? 9.170 8.837 -12.385 1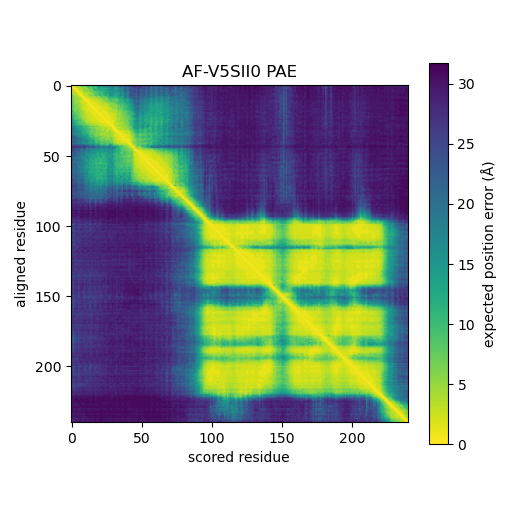.00 63.72 156 VAL A CA 1
ATOM 1253 C C . VAL A 1 156 ? 8.115 8.620 -11.317 1.00 63.72 156 VAL A C 1
ATOM 1255 O O . VAL A 1 156 ? 7.367 9.523 -10.957 1.00 63.72 156 VAL A O 1
ATOM 1258 N N . ARG A 1 157 ? 8.060 7.407 -10.765 1.00 70.06 157 ARG A N 1
ATOM 1259 C CA . ARG A 1 157 ? 7.166 7.126 -9.637 1.00 70.06 157 ARG A CA 1
ATOM 1260 C C . ARG A 1 157 ? 7.860 7.487 -8.312 1.00 70.06 157 ARG A C 1
ATOM 1262 O O . ARG A 1 157 ? 8.791 6.769 -7.924 1.00 70.06 157 ARG A O 1
ATOM 1269 N N . PRO A 1 158 ? 7.401 8.508 -7.562 1.00 73.12 158 PRO A N 1
ATOM 1270 C CA . PRO A 1 158 ? 8.038 8.955 -6.318 1.00 73.12 158 PRO A CA 1
ATOM 1271 C C . PRO A 1 158 ? 7.910 7.910 -5.214 1.00 73.12 158 PRO A C 1
ATOM 1273 O O . PRO A 1 158 ? 6.835 7.338 -5.055 1.00 73.12 158 PRO A O 1
ATOM 1276 N N . ALA A 1 159 ? 8.988 7.636 -4.473 1.00 83.25 159 ALA A N 1
ATOM 1277 C CA . ALA A 1 159 ? 8.990 6.607 -3.429 1.00 83.25 159 ALA A CA 1
ATOM 1278 C C . ALA A 1 159 ? 7.801 6.765 -2.449 1.00 83.25 159 ALA A C 1
ATOM 1280 O O . ALA A 1 159 ? 7.389 7.891 -2.193 1.00 83.25 159 ALA A O 1
ATOM 1281 N N . PRO A 1 160 ? 7.236 5.667 -1.908 1.00 89.12 160 PRO A N 1
ATOM 1282 C CA . PRO A 1 160 ? 6.126 5.762 -0.966 1.00 89.12 160 PRO A CA 1
ATOM 1283 C C . PRO A 1 160 ? 6.522 6.535 0.293 1.00 89.12 160 PRO A C 1
ATOM 1285 O O . PRO A 1 160 ? 7.524 6.210 0.935 1.00 89.12 160 PRO A O 1
ATOM 1288 N N . ASP A 1 161 ? 5.688 7.494 0.675 1.00 91.94 161 ASP A N 1
ATOM 1289 C CA . ASP A 1 161 ? 5.875 8.309 1.867 1.00 91.94 161 ASP A CA 1
ATOM 1290 C C . ASP A 1 161 ? 5.101 7.734 3.047 1.00 91.94 161 ASP A C 1
ATOM 1292 O O . ASP A 1 161 ? 4.044 7.117 2.893 1.00 91.94 161 ASP A O 1
ATOM 1296 N N . LYS A 1 162 ? 5.626 7.943 4.257 1.00 95.31 162 LYS A N 1
ATOM 1297 C CA . LYS A 1 162 ? 4.960 7.508 5.487 1.00 95.31 162 LYS A CA 1
ATOM 1298 C C . LYS A 1 162 ? 3.684 8.325 5.703 1.00 95.31 162 LYS A C 1
ATOM 1300 O O . LYS A 1 162 ? 3.736 9.548 5.793 1.00 95.31 162 LYS A O 1
ATOM 1305 N N . ILE A 1 163 ? 2.558 7.640 5.867 1.00 95.81 163 ILE A N 1
ATOM 1306 C CA . ILE A 1 163 ? 1.250 8.251 6.111 1.00 95.81 163 ILE A CA 1
ATOM 1307 C C . ILE A 1 163 ? 1.085 8.507 7.615 1.00 95.81 163 ILE A C 1
ATOM 1309 O O . ILE A 1 163 ? 1.389 7.647 8.448 1.00 95.81 163 ILE A O 1
ATOM 1313 N N . SER A 1 164 ? 0.609 9.700 7.981 1.00 96.06 164 SER A N 1
ATOM 1314 C CA . SER A 1 164 ? 0.351 10.059 9.382 1.00 96.06 164 SER A CA 1
ATOM 1315 C C . SER A 1 164 ? -0.716 9.156 10.007 1.00 96.06 164 SER A C 1
ATOM 1317 O O . SER A 1 164 ? -1.723 8.854 9.376 1.00 96.06 164 SER A O 1
ATOM 1319 N N . LYS A 1 165 ? -0.575 8.801 11.290 1.00 96.44 165 LYS A N 1
ATOM 1320 C CA . LYS A 1 165 ? -1.617 8.054 12.020 1.00 96.44 165 LYS A CA 1
ATOM 1321 C C . LYS A 1 165 ? -2.961 8.796 12.071 1.00 96.44 165 LYS A C 1
ATOM 1323 O O . LYS A 1 165 ? -4.011 8.172 12.019 1.00 96.44 165 LYS A O 1
ATOM 1328 N N . THR A 1 166 ? -2.940 10.131 12.108 1.00 96.38 166 THR A N 1
ATOM 1329 C CA . THR A 1 166 ? -4.161 10.957 12.140 1.00 96.38 166 THR A CA 1
ATOM 1330 C C . THR A 1 166 ? -4.931 10.935 10.822 1.00 96.38 166 THR A C 1
ATOM 1332 O O . THR A 1 166 ? -6.130 11.186 10.821 1.00 96.38 166 THR A O 1
ATOM 1335 N N . TYR A 1 167 ? -4.277 10.586 9.709 1.00 96.75 167 TYR A N 1
ATOM 1336 C CA . TYR A 1 167 ? -4.940 10.416 8.415 1.00 96.75 167 TYR A CA 1
ATOM 1337 C C . TYR A 1 167 ? -6.014 9.323 8.484 1.00 96.75 167 TYR A C 1
ATOM 1339 O O . TYR A 1 167 ? -7.144 9.514 8.043 1.00 96.75 167 TYR A O 1
ATOM 1347 N N . TRP A 1 168 ? -5.685 8.203 9.131 1.00 96.38 168 TRP A N 1
ATOM 1348 C CA . TRP A 1 168 ? -6.549 7.024 9.228 1.00 96.38 168 TRP A CA 1
ATOM 1349 C C . TRP A 1 168 ? -7.801 7.229 10.085 1.00 96.38 168 TRP A C 1
ATOM 1351 O O . TRP A 1 168 ? -8.711 6.412 10.024 1.00 96.38 168 TRP A O 1
ATOM 1361 N N . GLN A 1 169 ? -7.894 8.336 10.827 1.00 94.25 169 GLN A N 1
ATOM 1362 C CA . GLN A 1 169 ? -9.109 8.719 11.555 1.00 94.25 169 GLN A CA 1
ATOM 1363 C C . GLN A 1 169 ? -10.211 9.252 10.627 1.00 94.25 169 GLN A C 1
ATOM 1365 O O . GLN A 1 169 ? -11.376 9.265 11.008 1.00 94.25 169 GLN A O 1
ATOM 1370 N N . ARG A 1 170 ? -9.841 9.714 9.425 1.00 94.62 170 ARG A N 1
ATOM 1371 C CA . ARG A 1 170 ? -10.732 10.383 8.460 1.00 94.62 170 ARG A CA 1
ATOM 1372 C C . ARG A 1 170 ? -10.692 9.763 7.066 1.00 94.62 170 ARG A C 1
ATOM 1374 O O . ARG A 1 170 ? -11.250 10.315 6.123 1.00 94.62 170 ARG A O 1
ATOM 1381 N N . ALA A 1 171 ? -9.981 8.649 6.925 1.00 96.19 171 ALA A N 1
ATOM 1382 C CA . ALA A 1 171 ? -9.830 7.929 5.675 1.00 96.19 171 ALA A CA 1
ATOM 1383 C C . ALA A 1 171 ? -10.439 6.533 5.771 1.00 96.19 171 ALA A C 1
ATOM 1385 O O . ALA A 1 171 ? -10.434 5.892 6.826 1.00 96.19 171 ALA A O 1
ATOM 1386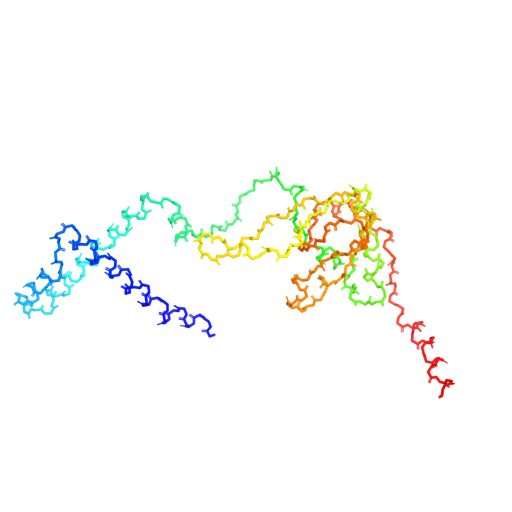 N N . GLN A 1 172 ? -10.958 6.059 4.645 1.00 96.19 172 GLN A N 1
ATOM 1387 C CA . GLN A 1 172 ? -11.431 4.691 4.469 1.00 96.19 172 GLN A CA 1
ATOM 1388 C C . GLN A 1 172 ? -10.636 4.002 3.366 1.00 96.19 172 GLN A C 1
ATOM 1390 O O . GLN A 1 172 ? -10.055 4.670 2.510 1.00 96.19 172 GLN A O 1
ATOM 1395 N N . PHE A 1 173 ? -10.609 2.672 3.375 1.00 96.50 173 PHE A N 1
ATOM 1396 C CA . PHE A 1 173 ? -10.129 1.912 2.227 1.00 96.50 173 PHE A CA 1
ATOM 1397 C C . PHE A 1 173 ? -11.184 1.921 1.118 1.00 96.50 173 PHE A C 1
ATOM 1399 O O . PHE A 1 173 ? -12.377 1.842 1.393 1.00 96.50 173 PHE A O 1
ATOM 1406 N N . THR A 1 174 ? -10.741 1.991 -0.134 1.00 93.94 174 THR A N 1
ATOM 1407 C CA . THR A 1 174 ? -11.600 1.773 -1.315 1.00 93.94 174 THR A CA 1
ATOM 1408 C C . THR A 1 174 ? -11.690 0.296 -1.697 1.00 93.94 174 THR A C 1
ATOM 1410 O O . THR A 1 174 ? -12.495 -0.067 -2.546 1.00 93.94 174 THR A O 1
ATOM 1413 N N . TYR A 1 175 ? -10.824 -0.545 -1.117 1.00 93.56 175 TYR A N 1
ATOM 1414 C CA . TYR A 1 175 ? -10.684 -1.986 -1.375 1.00 93.56 175 TYR A CA 1
ATOM 1415 C C . TYR A 1 175 ? -10.352 -2.374 -2.824 1.00 93.56 175 TYR A C 1
ATOM 1417 O O . TYR A 1 175 ? -10.193 -3.554 -3.119 1.00 93.56 175 TYR A O 1
ATOM 1425 N N . LEU A 1 176 ? -10.125 -1.407 -3.717 1.00 90.94 176 LEU A N 1
ATOM 1426 C CA . LEU A 1 176 ? -9.759 -1.665 -5.116 1.00 90.94 176 LEU A CA 1
ATOM 1427 C C . LEU A 1 176 ? -8.434 -2.429 -5.253 1.00 90.94 176 LEU A C 1
ATOM 1429 O O . LEU A 1 176 ? -8.244 -3.161 -6.218 1.00 90.94 176 LEU A O 1
ATOM 1433 N N . PHE A 1 177 ? -7.561 -2.352 -4.244 1.00 91.38 177 PHE A N 1
ATOM 1434 C CA . PHE A 1 177 ? -6.330 -3.143 -4.165 1.00 91.38 177 PHE A CA 1
ATOM 1435 C C . PHE A 1 177 ? -6.557 -4.654 -3.992 1.00 91.38 177 PHE A C 1
ATOM 1437 O O . PHE A 1 177 ? -5.590 -5.410 -4.100 1.00 91.38 177 PHE A O 1
ATOM 1444 N N . LEU A 1 178 ? -7.787 -5.094 -3.698 1.00 91.44 178 LEU A N 1
ATOM 1445 C CA . LEU A 1 178 ? -8.193 -6.504 -3.661 1.00 91.44 178 LEU A CA 1
ATOM 1446 C C . LEU A 1 178 ? -8.656 -7.019 -5.032 1.00 91.44 178 LEU A C 1
ATOM 1448 O O . LEU A 1 178 ? -8.641 -8.225 -5.264 1.00 91.44 178 LEU A O 1
ATOM 1452 N N . SER A 1 179 ? -8.990 -6.132 -5.973 1.00 87.06 179 SER A N 1
ATOM 1453 C CA . SER A 1 179 ? -9.381 -6.525 -7.331 1.00 87.06 179 SER A CA 1
ATOM 1454 C C . SER A 1 179 ? -8.208 -7.145 -8.092 1.00 87.06 179 SER A C 1
ATOM 1456 O O . SER A 1 179 ? -7.071 -6.692 -7.959 1.00 87.06 179 SER A O 1
ATOM 1458 N N . ASP A 1 180 ? -8.470 -8.176 -8.890 1.00 81.69 180 ASP A N 1
ATOM 1459 C CA . ASP A 1 180 ? -7.480 -8.757 -9.808 1.00 81.69 180 ASP A CA 1
ATOM 1460 C C . ASP A 1 180 ? -7.365 -7.975 -11.129 1.00 81.69 180 ASP A C 1
ATOM 1462 O O . ASP A 1 180 ? -6.509 -8.278 -11.961 1.00 81.69 180 ASP A O 1
ATOM 1466 N N . ASP A 1 181 ? -8.206 -6.954 -11.328 1.00 79.69 181 ASP A N 1
ATOM 1467 C CA . ASP A 1 181 ? -8.171 -6.099 -12.512 1.00 79.69 181 ASP A CA 1
ATOM 1468 C C . ASP A 1 181 ? -6.887 -5.236 -12.533 1.00 79.69 181 ASP A C 1
ATOM 1470 O O . ASP A 1 181 ? -6.663 -4.429 -11.620 1.00 79.69 181 ASP A O 1
ATOM 1474 N N . PRO A 1 182 ? -6.051 -5.334 -13.587 1.00 69.50 182 PRO A N 1
ATOM 1475 C CA . PRO A 1 182 ? -4.865 -4.496 -13.751 1.00 69.50 182 PRO A CA 1
ATOM 1476 C C . PRO A 1 182 ? -5.153 -2.989 -13.691 1.00 69.50 182 PRO A C 1
ATOM 1478 O O . PRO A 1 182 ? -4.293 -2.221 -13.257 1.00 69.50 182 PRO A O 1
ATOM 1481 N N . ILE A 1 183 ? -6.344 -2.560 -14.118 1.00 71.94 183 ILE A N 1
ATOM 1482 C CA . ILE A 1 183 ? -6.774 -1.157 -14.098 1.00 71.94 183 ILE A CA 1
ATOM 1483 C C . ILE A 1 183 ? -7.072 -0.720 -12.659 1.00 71.94 183 ILE A C 1
ATOM 1485 O O . ILE A 1 183 ? -6.685 0.376 -12.250 1.00 71.94 183 ILE A O 1
ATOM 1489 N N . ALA A 1 184 ? -7.680 -1.599 -11.858 1.00 69.12 184 ALA A N 1
ATOM 1490 C CA . ALA A 1 184 ? -7.946 -1.341 -10.445 1.00 69.12 184 ALA A CA 1
ATOM 1491 C C . ALA A 1 184 ? -6.653 -1.199 -9.623 1.00 69.12 184 ALA A C 1
ATOM 1493 O O . ALA A 1 184 ? -6.621 -0.432 -8.663 1.00 69.12 184 ALA A O 1
ATOM 1494 N N . GLY A 1 185 ? -5.560 -1.842 -10.048 1.00 62.75 185 GLY A N 1
ATOM 1495 C CA . GLY A 1 185 ? -4.235 -1.677 -9.440 1.00 62.75 185 GLY A CA 1
ATOM 1496 C C . GLY A 1 185 ? -3.648 -0.261 -9.550 1.00 62.75 185 GLY A C 1
ATOM 1497 O O . GLY A 1 185 ? -2.739 0.077 -8.797 1.00 62.75 185 GLY A O 1
ATOM 1498 N N . ALA A 1 186 ? -4.155 0.580 -10.461 1.00 72.00 186 ALA A N 1
ATOM 1499 C CA . ALA A 1 186 ? -3.765 1.990 -10.571 1.00 72.00 186 ALA A CA 1
ATOM 1500 C C . ALA A 1 186 ? -4.693 2.941 -9.794 1.00 72.00 186 ALA A C 1
ATOM 1502 O O . ALA A 1 186 ? -4.384 4.132 -9.667 1.00 72.00 186 ALA A O 1
ATOM 1503 N N . ALA A 1 187 ? -5.822 2.435 -9.296 1.00 85.25 187 ALA A N 1
ATOM 1504 C CA . ALA A 1 187 ? -6.838 3.232 -8.636 1.00 85.25 187 ALA A CA 1
ATOM 1505 C C . ALA A 1 187 ? -6.415 3.649 -7.211 1.00 85.25 187 ALA A C 1
ATOM 1507 O O . ALA A 1 187 ? -5.548 3.026 -6.592 1.00 85.25 187 ALA A O 1
ATOM 1508 N N . PRO A 1 188 ? -7.040 4.697 -6.651 1.00 91.12 188 PRO A N 1
ATOM 1509 C CA . PRO A 1 188 ? -6.933 5.027 -5.236 1.00 91.12 188 PRO A CA 1
ATOM 1510 C C . PRO A 1 188 ? -7.179 3.830 -4.320 1.00 91.12 188 PRO A C 1
ATOM 1512 O O . PRO A 1 188 ? -8.166 3.119 -4.491 1.00 91.12 188 PRO A O 1
ATOM 1515 N N . HIS A 1 189 ? -6.338 3.647 -3.300 1.00 94.25 189 HIS A N 1
ATOM 1516 C CA . HIS A 1 189 ? -6.552 2.662 -2.229 1.00 94.25 189 HIS A CA 1
ATOM 1517 C C . HIS A 1 189 ? -7.295 3.262 -1.027 1.00 94.25 189 HIS A C 1
ATOM 1519 O O . HIS A 1 189 ? -7.774 2.524 -0.164 1.00 94.25 189 HIS A O 1
ATOM 1525 N N . THR A 1 190 ? -7.359 4.593 -0.939 1.00 95.88 190 THR A N 1
ATOM 1526 C CA . THR A 1 190 ? -7.990 5.310 0.172 1.00 95.88 190 THR A CA 1
ATOM 1527 C C . THR A 1 190 ? -8.995 6.343 -0.315 1.00 95.88 190 THR A C 1
ATOM 1529 O O . THR A 1 190 ? -8.750 6.991 -1.326 1.00 95.88 190 THR A O 1
ATOM 1532 N N . SER A 1 191 ? -10.048 6.579 0.460 1.00 94.88 191 SER A N 1
ATOM 1533 C CA . SER A 1 191 ? -11.006 7.667 0.266 1.00 94.88 191 SER A CA 1
ATOM 1534 C C . SER A 1 191 ? -11.134 8.462 1.572 1.00 94.88 191 SER A C 1
ATOM 1536 O O . SER A 1 191 ? -11.757 7.964 2.514 1.00 94.88 191 SER A O 1
ATOM 1538 N N . PRO A 1 192 ? -10.507 9.646 1.693 1.00 92.69 192 PRO A N 1
ATOM 1539 C CA . PRO A 1 192 ? -10.729 10.544 2.822 1.00 92.69 192 PRO A CA 1
ATOM 1540 C C . PRO A 1 192 ? -12.086 11.256 2.727 1.00 92.69 192 PRO A C 1
ATOM 1542 O O . PRO A 1 192 ? -12.698 11.292 1.659 1.00 92.69 192 PRO A O 1
ATOM 1545 N N . ASP A 1 193 ? -12.557 11.846 3.833 1.00 89.00 193 ASP A N 1
ATOM 1546 C CA . ASP A 1 193 ? -13.782 12.658 3.816 1.00 89.00 193 ASP A CA 1
ATOM 1547 C C . ASP A 1 193 ? -13.677 13.782 2.771 1.00 89.00 193 ASP A C 1
ATOM 1549 O O . ASP A 1 193 ? -12.670 14.500 2.733 1.00 89.00 193 ASP A O 1
ATOM 1553 N N . LEU A 1 194 ? -14.751 14.005 2.004 1.00 82.69 194 LEU A N 1
ATOM 1554 C CA . LEU A 1 194 ? -14.811 14.979 0.900 1.00 82.69 194 LEU A CA 1
ATOM 1555 C C . LEU A 1 194 ? -14.363 16.402 1.289 1.00 82.69 194 LEU A C 1
ATOM 1557 O O . LEU A 1 194 ? -13.783 17.111 0.476 1.00 82.69 194 LEU A O 1
ATOM 1561 N N . ASN A 1 195 ? -14.573 16.807 2.546 1.00 85.69 195 ASN A N 1
ATOM 1562 C CA . ASN A 1 195 ? -14.261 18.155 3.042 1.00 85.69 195 ASN A CA 1
ATOM 1563 C C . ASN A 1 195 ? -12.959 18.231 3.855 1.00 85.69 195 ASN A C 1
ATOM 1565 O O . ASN A 1 195 ? -12.688 19.233 4.514 1.00 85.69 195 ASN A O 1
ATOM 1569 N N . SER A 1 196 ? -12.173 17.155 3.899 1.00 87.75 196 SER A N 1
ATOM 1570 C CA . SER A 1 196 ? -10.963 17.103 4.725 1.00 87.75 196 SER A CA 1
ATOM 1571 C C . SER A 1 196 ? -9.753 17.791 4.088 1.00 87.75 196 SER A C 1
ATOM 1573 O O . SER A 1 196 ? -8.827 18.151 4.812 1.00 87.75 196 SER A O 1
ATOM 1575 N N . GLY A 1 197 ? -9.742 17.941 2.758 1.00 88.06 197 GLY A N 1
ATOM 1576 C CA . GLY A 1 197 ? -8.564 18.374 2.000 1.00 88.06 197 GLY A CA 1
ATOM 1577 C C . GLY A 1 197 ? -7.380 17.403 2.098 1.00 88.06 197 GLY A C 1
ATOM 1578 O O . GLY A 1 197 ? -6.262 17.761 1.734 1.00 88.06 197 GLY A O 1
ATOM 1579 N N . LEU A 1 198 ? -7.594 16.194 2.632 1.00 92.00 198 LEU A N 1
ATOM 1580 C CA . LEU A 1 198 ? -6.541 15.201 2.788 1.00 92.00 198 LEU A CA 1
ATOM 1581 C C . LEU A 1 198 ? -6.215 14.545 1.438 1.00 92.00 198 LEU A C 1
ATOM 1583 O O . LEU A 1 198 ? -7.119 14.312 0.634 1.00 92.00 198 LEU A O 1
ATOM 1587 N N . PRO A 1 199 ? -4.937 14.212 1.190 1.00 92.25 199 PRO A N 1
ATOM 1588 C CA . PRO A 1 199 ? -4.537 13.553 -0.043 1.00 92.25 199 PRO A CA 1
ATOM 1589 C C . PRO A 1 199 ? -5.086 12.129 -0.112 1.00 92.25 199 PRO A C 1
ATOM 1591 O O . PRO A 1 199 ? -5.193 11.437 0.895 1.00 92.25 199 PRO A O 1
ATOM 1594 N N . VAL A 1 200 ? -5.368 11.671 -1.324 1.00 92.56 200 VAL A N 1
ATOM 1595 C CA . VAL A 1 200 ? -5.697 10.276 -1.619 1.00 92.56 200 VAL A CA 1
ATOM 1596 C C . VAL A 1 200 ? -4.403 9.497 -1.838 1.00 92.56 200 VAL A C 1
ATOM 1598 O O . VAL A 1 200 ? -3.483 10.014 -2.461 1.00 92.56 200 VAL A O 1
ATOM 1601 N N . TYR A 1 201 ? -4.319 8.253 -1.367 1.00 93.81 201 TYR A N 1
ATOM 1602 C CA . TYR A 1 201 ? -3.140 7.404 -1.530 1.00 93.81 201 TYR A CA 1
ATOM 1603 C C . TYR A 1 201 ? -3.422 6.139 -2.346 1.00 93.81 201 TYR A C 1
ATOM 1605 O O . TYR A 1 201 ? -4.511 5.563 -2.294 1.00 93.81 201 TYR A O 1
ATOM 1613 N N . ARG A 1 202 ? -2.386 5.676 -3.048 1.00 92.25 202 ARG A N 1
ATOM 1614 C CA . ARG A 1 202 ? -2.282 4.379 -3.734 1.00 92.25 202 ARG A CA 1
ATOM 1615 C C . ARG A 1 202 ? -1.007 3.646 -3.316 1.00 92.25 202 ARG A C 1
ATOM 1617 O O . ARG A 1 202 ? -0.209 4.184 -2.544 1.00 92.25 202 ARG A O 1
ATOM 1624 N N . ASP A 1 203 ? -0.807 2.428 -3.822 1.00 92.06 203 ASP A N 1
ATOM 1625 C CA . ASP A 1 203 ? 0.384 1.605 -3.548 1.00 92.06 203 ASP A CA 1
ATOM 1626 C C . ASP A 1 203 ? 0.673 1.444 -2.045 1.00 92.06 203 ASP A C 1
ATOM 1628 O O . ASP A 1 203 ? 1.824 1.511 -1.602 1.00 92.06 203 ASP A O 1
ATOM 1632 N N . LEU A 1 204 ? -0.383 1.276 -1.245 1.00 95.62 204 LEU A N 1
ATOM 1633 C CA . LEU A 1 204 ? -0.242 1.181 0.203 1.00 95.62 204 LEU A CA 1
ATOM 1634 C C . LEU A 1 204 ? 0.636 -0.007 0.602 1.00 95.62 204 LEU A C 1
ATOM 1636 O O . LEU A 1 204 ? 0.441 -1.141 0.149 1.00 95.62 204 LEU A O 1
ATOM 1640 N N . LYS A 1 205 ? 1.574 0.265 1.503 1.00 96.44 205 LYS A N 1
ATOM 1641 C CA . LYS A 1 205 ? 2.489 -0.711 2.084 1.00 96.44 205 LYS A CA 1
ATOM 1642 C C . LYS A 1 205 ? 2.591 -0.528 3.586 1.00 96.44 205 LYS A C 1
ATOM 1644 O O . LYS A 1 205 ? 2.439 0.573 4.105 1.00 96.44 205 LYS A O 1
ATOM 1649 N N . VAL A 1 206 ? 2.911 -1.608 4.273 1.00 96.31 206 VAL A N 1
ATOM 1650 C CA . VAL A 1 206 ? 3.102 -1.660 5.720 1.00 96.31 206 VAL A CA 1
ATOM 1651 C C . VAL A 1 206 ? 4.425 -2.345 6.043 1.00 96.31 206 VAL A C 1
ATOM 1653 O O . VAL A 1 206 ? 5.051 -2.949 5.171 1.00 96.31 206 VAL A O 1
ATOM 1656 N N . SER A 1 207 ? 4.843 -2.252 7.303 1.00 94.44 207 SER A N 1
ATOM 1657 C CA . SER A 1 207 ? 5.957 -3.048 7.812 1.00 94.44 207 SER A CA 1
ATOM 1658 C C . SER A 1 207 ? 5.452 -4.446 8.166 1.00 94.44 207 SER A C 1
ATOM 1660 O O . SER A 1 207 ? 4.622 -4.604 9.063 1.00 94.44 207 SER A O 1
ATOM 1662 N N . LYS A 1 208 ? 5.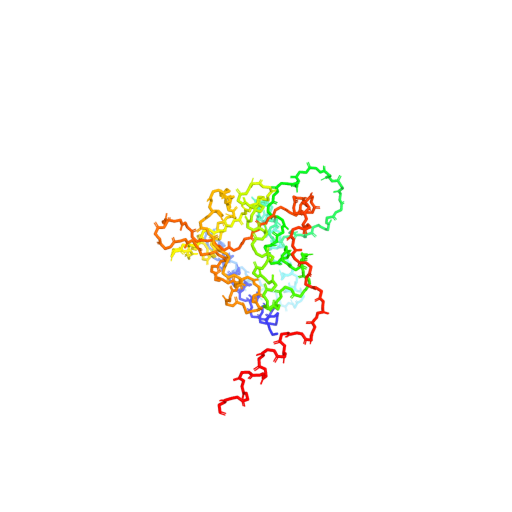974 -5.462 7.484 1.00 92.75 208 LYS A N 1
ATOM 1663 C CA . LYS A 1 208 ? 5.735 -6.884 7.728 1.00 92.75 208 LYS A CA 1
ATOM 1664 C C . LYS A 1 208 ? 6.118 -7.266 9.145 1.00 92.75 208 LYS A C 1
ATOM 1666 O O . LYS A 1 208 ? 5.350 -7.943 9.814 1.00 92.75 208 LYS A O 1
ATOM 1671 N N . ALA A 1 209 ? 7.284 -6.815 9.609 1.00 92.31 209 ALA A N 1
ATOM 1672 C CA . ALA A 1 209 ? 7.754 -7.099 10.960 1.00 92.31 209 ALA A CA 1
ATOM 1673 C C . ALA A 1 209 ? 6.764 -6.575 12.012 1.00 92.31 209 ALA A C 1
ATOM 1675 O O . ALA A 1 209 ? 6.420 -7.301 12.942 1.00 92.31 209 ALA A O 1
ATOM 1676 N N . GLN A 1 210 ? 6.239 -5.357 11.823 1.00 93.25 210 GLN A N 1
ATOM 1677 C CA . GLN A 1 210 ? 5.191 -4.830 12.697 1.00 93.25 210 GLN A CA 1
ATOM 1678 C C . GLN A 1 210 ? 3.899 -5.628 12.576 1.00 93.25 210 GLN A C 1
ATOM 1680 O O . GLN A 1 210 ? 3.379 -6.067 13.595 1.00 93.25 210 GLN A O 1
ATOM 1685 N N . ALA A 1 211 ? 3.412 -5.860 11.356 1.00 94.00 211 ALA A N 1
ATOM 1686 C CA . ALA A 1 211 ? 2.177 -6.601 11.126 1.00 94.00 211 ALA A CA 1
ATOM 1687 C C . ALA A 1 211 ? 2.205 -7.995 11.774 1.00 94.00 211 ALA A C 1
ATOM 1689 O O . ALA A 1 211 ? 1.233 -8.402 12.397 1.00 94.00 211 ALA A O 1
ATOM 1690 N N . MET A 1 212 ? 3.336 -8.696 11.700 1.00 92.38 212 MET A N 1
ATOM 1691 C CA . MET A 1 212 ? 3.513 -10.019 12.306 1.00 92.38 212 MET A CA 1
ATOM 1692 C C . MET A 1 212 ? 3.645 -9.988 13.836 1.00 92.38 212 MET A C 1
ATOM 1694 O O . MET A 1 212 ? 3.446 -11.013 14.477 1.00 92.38 212 MET A O 1
ATOM 1698 N N . SER A 1 213 ? 3.983 -8.836 14.422 1.00 92.12 213 SER A N 1
ATOM 1699 C CA . SER A 1 213 ? 4.089 -8.658 15.879 1.00 92.12 213 SER A CA 1
ATOM 1700 C C . SER A 1 213 ? 2.783 -8.226 16.554 1.00 92.12 213 SER A C 1
ATOM 1702 O O . SER A 1 213 ? 2.712 -8.209 17.782 1.00 92.12 213 SER A O 1
ATOM 1704 N N . LEU A 1 214 ? 1.773 -7.831 15.773 1.00 92.12 214 LEU A N 1
ATOM 1705 C CA . LEU A 1 214 ? 0.488 -7.377 16.296 1.00 92.12 214 LEU A CA 1
ATOM 1706 C C . LEU A 1 214 ? -0.412 -8.560 16.651 1.00 92.12 214 LEU A C 1
ATOM 1708 O O . LEU A 1 214 ? -0.419 -9.583 15.967 1.00 92.12 214 LEU A O 1
ATOM 1712 N N . ASP A 1 215 ? -1.201 -8.379 17.707 1.00 92.12 215 ASP A N 1
ATOM 1713 C CA . ASP A 1 215 ? -2.342 -9.242 17.983 1.00 92.12 215 ASP A CA 1
ATOM 1714 C C . ASP A 1 215 ? -3.523 -8.810 17.104 1.00 92.12 215 ASP A C 1
ATOM 1716 O O . ASP A 1 215 ? -3.928 -7.648 17.137 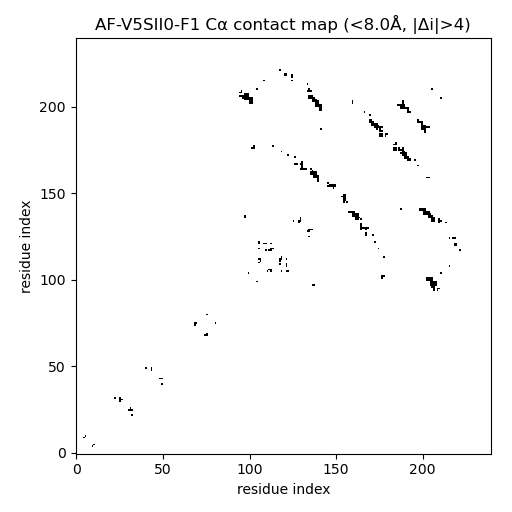1.00 92.12 215 ASP A O 1
ATOM 1720 N N . TRP A 1 216 ? -4.039 -9.753 16.317 1.00 91.94 216 TRP A N 1
ATOM 1721 C CA . TRP A 1 216 ? -5.158 -9.579 15.386 1.00 91.94 216 TRP A CA 1
ATOM 1722 C C . TRP A 1 216 ? -6.433 -10.272 15.877 1.00 91.94 216 TRP A C 1
ATOM 1724 O O . TRP A 1 216 ? -7.345 -10.534 15.094 1.00 91.94 216 TRP A O 1
ATOM 1734 N N . SER A 1 217 ? -6.498 -10.608 17.167 1.00 88.06 217 SER A N 1
ATOM 1735 C CA . SER A 1 217 ? -7.646 -11.277 17.786 1.00 88.06 217 SER A CA 1
ATOM 1736 C C . SER A 1 217 ? -8.965 -10.501 17.660 1.00 88.06 217 SER A C 1
ATOM 1738 O O . SER A 1 217 ? -10.029 -11.121 17.701 1.00 88.06 217 SER A O 1
ATOM 1740 N N . ASP A 1 218 ? -8.893 -9.187 17.426 1.00 85.19 218 ASP A N 1
ATOM 1741 C CA . ASP A 1 218 ? -10.036 -8.303 17.171 1.00 85.19 218 ASP A CA 1
ATOM 1742 C C . ASP A 1 218 ? -10.722 -8.555 15.814 1.00 85.19 218 ASP A C 1
ATOM 1744 O O . ASP A 1 218 ? -11.851 -8.106 15.603 1.00 85.19 218 ASP A O 1
ATOM 1748 N N . ILE A 1 219 ? -10.083 -9.276 14.880 1.00 84.19 219 ILE A N 1
ATOM 1749 C CA . ILE A 1 219 ? -10.713 -9.643 13.606 1.00 84.19 219 ILE A CA 1
ATOM 1750 C C . ILE A 1 219 ? -11.822 -10.664 13.887 1.00 84.19 219 ILE A C 1
ATOM 1752 O O . ILE A 1 219 ? -11.539 -11.749 14.413 1.00 84.19 219 ILE A O 1
ATOM 1756 N N . PRO A 1 220 ? -13.086 -10.370 13.520 1.00 78.62 220 PRO A N 1
ATOM 1757 C CA . PRO A 1 220 ? -14.172 -11.318 13.688 1.00 78.62 220 PRO A CA 1
ATOM 1758 C C . PRO A 1 220 ? -13.825 -12.633 12.995 1.00 78.62 220 PRO A C 1
ATOM 1760 O O . PRO A 1 220 ? -13.580 -12.675 11.791 1.00 78.62 220 PRO A O 1
ATOM 1763 N N . LYS A 1 221 ? -13.817 -13.732 13.752 1.00 77.12 221 LYS A N 1
ATOM 1764 C CA . LYS A 1 221 ? -13.673 -15.064 13.165 1.00 77.12 221 LYS A CA 1
ATOM 1765 C C . LYS A 1 221 ? -14.955 -15.373 12.406 1.00 77.12 221 LYS A C 1
ATOM 1767 O O . LYS A 1 221 ? -15.935 -15.825 13.003 1.00 77.12 221 LYS A O 1
ATOM 1772 N N . PHE A 1 222 ? -14.949 -15.136 11.098 1.00 62.00 222 PHE A N 1
ATOM 1773 C CA . PHE A 1 222 ? -15.994 -15.602 10.197 1.00 62.00 222 PHE A CA 1
ATOM 1774 C C . PHE A 1 222 ? -15.912 -17.125 10.143 1.00 62.00 222 PHE A C 1
ATOM 1776 O O . PHE A 1 222 ? -15.226 -17.731 9.328 1.00 62.00 222 PHE A O 1
ATOM 1783 N N . ARG A 1 223 ? -16.563 -17.774 11.111 1.00 48.78 223 ARG A N 1
ATOM 1784 C CA . ARG A 1 223 ? -16.778 -19.217 11.084 1.00 48.78 223 ARG A CA 1
ATOM 1785 C C . ARG A 1 223 ? -17.529 -19.496 9.787 1.00 48.78 223 ARG A C 1
ATOM 1787 O O . ARG A 1 223 ? -18.558 -18.858 9.583 1.00 48.78 223 ARG A O 1
ATOM 1794 N N . ALA A 1 224 ? -17.039 -20.422 8.961 1.00 45.56 224 ALA A N 1
ATOM 1795 C CA . ALA A 1 224 ? -17.742 -20.919 7.782 1.00 45.56 224 ALA A CA 1
ATOM 1796 C C . ALA A 1 224 ? -19.164 -21.355 8.183 1.00 45.56 224 ALA A C 1
ATOM 1798 O O . ALA A 1 224 ? -19.398 -22.472 8.637 1.00 45.56 224 ALA A O 1
ATOM 1799 N N . LYS A 1 225 ? -20.109 -20.422 8.116 1.00 41.50 225 LYS A N 1
ATOM 1800 C CA . LYS A 1 225 ? -21.538 -20.623 8.311 1.00 41.50 225 LYS A CA 1
ATOM 1801 C C . LYS A 1 225 ? -22.179 -20.254 6.987 1.00 41.50 225 LYS A C 1
ATOM 1803 O O . LYS A 1 225 ? -22.827 -19.221 6.860 1.00 41.50 225 LYS A O 1
ATOM 1808 N N . ASN A 1 226 ? -22.020 -21.155 6.026 1.00 41.91 226 ASN A N 1
ATOM 1809 C CA . ASN A 1 226 ? -22.741 -21.166 4.755 1.00 41.91 226 ASN A CA 1
ATOM 1810 C C . ASN A 1 226 ? -24.261 -21.412 4.905 1.00 41.91 226 ASN A C 1
ATOM 1812 O O . ASN A 1 226 ? -24.907 -21.779 3.935 1.00 41.91 226 ASN A O 1
ATOM 1816 N N . GLU A 1 227 ? -24.872 -21.214 6.080 1.00 41.28 227 GLU A N 1
ATOM 1817 C CA . GLU A 1 227 ? -26.271 -21.622 6.301 1.00 41.28 227 GLU A CA 1
ATOM 1818 C C . GLU A 1 227 ? -27.229 -20.513 6.744 1.00 41.28 227 GLU A C 1
ATOM 1820 O O . GLU A 1 227 ? -28.431 -20.692 6.597 1.00 41.28 227 GLU A O 1
ATOM 1825 N N . VAL A 1 228 ? -26.767 -19.353 7.229 1.00 47.25 228 VAL A N 1
ATOM 1826 C CA . VAL A 1 228 ? -27.707 -18.358 7.798 1.00 47.25 228 VAL A CA 1
ATOM 1827 C C . VAL A 1 228 ? -28.005 -17.196 6.844 1.00 47.25 228 VAL A C 1
ATOM 1829 O O . VAL A 1 228 ? -29.134 -16.718 6.807 1.00 47.25 228 VAL A O 1
ATOM 1832 N N . TYR A 1 229 ? -27.054 -16.781 6.000 1.00 40.16 229 TYR A N 1
ATOM 1833 C CA . TYR A 1 229 ? -27.260 -15.617 5.119 1.00 40.16 229 TYR A CA 1
ATOM 1834 C C . TYR A 1 229 ? -28.071 -15.920 3.839 1.00 40.16 229 TYR A C 1
ATOM 1836 O O . TYR A 1 229 ? -28.611 -15.006 3.225 1.00 40.16 229 TYR A O 1
ATOM 1844 N N . PHE A 1 230 ? -28.226 -17.197 3.463 1.00 42.91 230 PHE A N 1
ATOM 1845 C CA . PHE A 1 230 ? -29.088 -17.632 2.346 1.00 42.91 230 PHE A CA 1
ATOM 1846 C C . PHE A 1 230 ? -30.498 -18.078 2.779 1.00 42.91 230 PHE A C 1
ATOM 1848 O O . PHE A 1 230 ? -31.293 -18.505 1.935 1.00 42.91 230 PHE A O 1
ATOM 1855 N N . ALA A 1 231 ? -30.810 -18.013 4.077 1.00 46.69 231 ALA A N 1
ATOM 1856 C CA . ALA A 1 231 ? -32.174 -18.188 4.574 1.00 46.69 231 ALA A CA 1
ATOM 1857 C C . ALA A 1 231 ? -32.938 -16.852 4.505 1.00 46.69 231 ALA A C 1
ATOM 1859 O O . ALA A 1 231 ? -33.959 -16.779 3.835 1.00 46.69 231 ALA A O 1
ATOM 1860 N N . ASP A 1 232 ? -32.361 -15.763 5.032 1.00 47.28 232 AS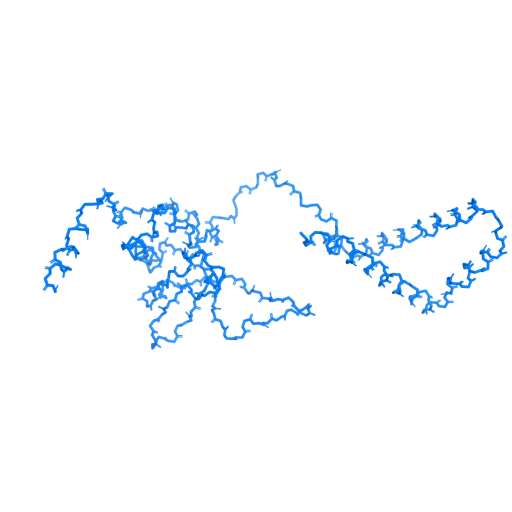P A N 1
ATOM 1861 C CA . ASP A 1 232 ? -33.024 -14.441 5.101 1.00 47.28 232 ASP A CA 1
ATOM 1862 C C . ASP A 1 232 ? -33.273 -13.788 3.722 1.00 47.28 232 ASP A C 1
ATOM 1864 O O . ASP A 1 232 ? -34.164 -12.956 3.574 1.00 47.28 232 ASP A O 1
ATOM 1868 N N . ARG A 1 233 ? -32.522 -14.170 2.675 1.00 45.53 233 ARG A N 1
ATOM 1869 C CA . ARG A 1 233 ? -32.740 -13.638 1.314 1.00 45.53 233 ARG A CA 1
ATOM 1870 C C . ARG A 1 233 ? -33.822 -14.387 0.529 1.00 45.53 233 ARG A C 1
ATOM 1872 O O . ARG A 1 233 ? -34.518 -13.766 -0.264 1.00 45.53 233 ARG A O 1
ATOM 1879 N N . ARG A 1 234 ? -34.006 -15.692 0.772 1.00 49.88 234 ARG A N 1
ATOM 1880 C CA . ARG A 1 234 ? -35.069 -16.476 0.112 1.00 49.88 234 ARG A CA 1
ATOM 1881 C C . ARG A 1 234 ? -36.458 -16.149 0.651 1.00 49.88 234 ARG A C 1
ATOM 1883 O O . ARG A 1 234 ? -37.411 -16.217 -0.113 1.00 49.88 234 ARG A O 1
ATOM 1890 N N . ASP A 1 235 ? -36.550 -15.722 1.907 1.00 54.06 235 ASP A N 1
ATOM 1891 C CA . ASP A 1 235 ? -37.825 -15.317 2.502 1.00 54.06 235 ASP A CA 1
ATOM 1892 C C . ASP A 1 235 ? -38.306 -13.944 1.988 1.00 54.06 235 ASP A C 1
ATOM 1894 O O . ASP A 1 235 ? -39.499 -13.672 2.016 1.00 54.06 235 ASP A O 1
ATOM 1898 N N . ARG A 1 236 ? -37.413 -13.093 1.452 1.00 51.84 236 ARG A N 1
ATOM 1899 C CA . ARG A 1 236 ? -37.786 -11.782 0.875 1.00 51.84 236 ARG A CA 1
ATOM 1900 C C . ARG A 1 236 ? -38.075 -11.802 -0.622 1.00 51.84 236 ARG A C 1
ATOM 1902 O O . ARG A 1 236 ? -38.767 -10.920 -1.104 1.00 51.84 236 ARG A O 1
ATOM 1909 N N . GLU A 1 237 ? -37.566 -12.790 -1.352 1.00 50.22 237 GLU A N 1
ATOM 1910 C CA . GLU A 1 237 ? -37.828 -12.944 -2.794 1.00 50.22 237 GLU A CA 1
ATOM 1911 C C . GLU A 1 237 ? -39.034 -13.867 -3.079 1.00 50.22 237 GLU A C 1
ATOM 1913 O O . GLU A 1 237 ? -39.364 -14.112 -4.234 1.00 50.22 237 GLU A O 1
ATOM 1918 N N . GLY A 1 238 ? -39.701 -14.380 -2.034 1.00 49.19 238 GLY A N 1
ATOM 1919 C CA . GLY A 1 238 ? -40.923 -15.192 -2.128 1.00 49.19 238 GLY A CA 1
ATOM 1920 C C . GLY A 1 238 ? -42.231 -14.452 -1.808 1.00 49.19 238 GLY A C 1
ATOM 1921 O O . GLY A 1 238 ? -43.282 -15.090 -1.812 1.00 49.19 238 GLY A O 1
ATOM 1922 N N . GLU A 1 239 ? -42.176 -13.148 -1.515 1.00 49.53 239 GLU A N 1
ATOM 1923 C CA . GLU A 1 239 ? -43.346 -12.304 -1.198 1.00 49.53 239 GLU A CA 1
ATOM 1924 C C . GLU A 1 239 ? -43.656 -11.229 -2.267 1.00 49.53 239 GLU A C 1
ATOM 1926 O O . GLU A 1 239 ? -44.504 -10.368 -2.027 1.00 49.53 239 GLU A O 1
ATOM 1931 N N . GLU A 1 240 ? -43.038 -11.294 -3.454 1.00 42.31 240 GLU A N 1
ATOM 1932 C CA . GLU A 1 240 ? -43.410 -10.468 -4.625 1.00 42.31 240 GLU A CA 1
ATOM 1933 C C . GLU A 1 240 ? -44.106 -11.272 -5.733 1.00 42.31 240 GLU A C 1
ATOM 1935 O O . GLU A 1 240 ? -43.605 -12.359 -6.105 1.00 42.31 240 GLU A O 1
#

pLDDT: mean 73.41, std 18.28, range [35.34, 97.06]

Organism: NCBI:txid1029756

Sequence (240 aa):
MLKVAVDYVLKPIIGVIVGQIFLALCRWKGWQPEQVLGELLMTSPSPEAVQVIYWALSLLMAIGVWAFLSRWPKIRLWLFGTKKPTSGPAQNQHADGPDMTIRDLFFYLDTDVMDEPRWLAVGQVVRDHMALGRLRCWGRPVRDDEWVEDLVGNPVRPAPDKISKTYWQRAQFTYLFLSDDPIAGAAPHTSPDLNSGLPVYRDLKVSKAQAMSLDWSDIPKFRAKNEVYFADRRDREGEE

Foldseek 3Di:
DVVCCCVPPVVVVVVVVVVVVVCVVCVVVVHHVVVVVVVQVVVDPDPVSVVVVVVVVVVVVVVVVVVVCVVPVVVCCVPVVPPDPDDDDPPDDAQFDFDAWPLNLQCVLPVVCVDPPQVVLSQVLVLVCLLVVLWKKWFAFDDPPQLPADVVRHRDRDDTDIDHSNQSVFKGAPCLCNDPDPVSLPDFRIDGDPPPPDTTGHRMTIRPSSSVVDDPVSRPPPDPPPDDPVVVVVVVVVPD